Protein AF-0000000074030809 (afdb_homodimer)

Radius of gyration: 16.76 Å; Cα contacts (8 Å, |Δi|>4): 319; chains: 2; bounding box: 35×52×47 Å

Organism: NCBI:txid312168

Foldseek 3Di:
DPPDDDDDQVVVCVQLLVQVQCCVVPAQQQQKHWDWDADPVGGIDTDDMDHDNVDNRGHDDDPVPRPVVSNVSNVVVVVVVQVVCCVVPVHRDADPVDRD/DPPDDDDDQVVVCVQLLVQVQCCVVPAQQQQKHWDWDADPVGGIDTDDMDHDNVDNRGHDDDPVPRPVVSNVSNVVVLVVVQVVCCVVPVHRDADPVDRD

Structure (mmCIF, N/CA/C/O backbone):
data_AF-0000000074030809-model_v1
#
loop_
_entity.id
_entity.type
_entity.pdbx_description
1 polymer 'Uncharacterized protein'
#
loop_
_atom_site.group_PDB
_atom_site.id
_atom_site.type_symbol
_atom_site.label_atom_id
_atom_site.label_alt_id
_atom_site.label_comp_id
_atom_site.label_asym_id
_atom_site.label_entity_id
_atom_site.label_seq_id
_atom_site.pdbx_PDB_ins_code
_atom_site.Cartn_x
_atom_site.Cartn_y
_atom_site.Cartn_z
_atom_site.occupancy
_atom_site.B_iso_or_equiv
_atom_site.auth_seq_id
_atom_site.auth_comp_id
_atom_site.auth_asym_id
_atom_site.auth_atom_id
_atom_site.pdbx_PDB_model_num
ATOM 1 N N . MET A 1 1 ? -6.824 29.516 -4.145 1 37.84 1 MET A N 1
ATOM 2 C CA . MET A 1 1 ? -5.762 28.938 -4.957 1 37.84 1 MET A CA 1
ATOM 3 C C . MET A 1 1 ? -5.691 27.422 -4.758 1 37.84 1 MET A C 1
ATOM 5 O O . MET A 1 1 ? -5.832 26.938 -3.633 1 37.84 1 MET A O 1
ATOM 9 N N . SER A 1 2 ? -6.02 26.578 -5.762 1 45.91 2 SER A N 1
ATOM 10 C CA . SER A 1 2 ? -6.07 25.141 -5.52 1 45.91 2 SER A CA 1
ATOM 11 C C . SER A 1 2 ? -4.754 24.641 -4.938 1 45.91 2 SER A C 1
ATOM 13 O O . SER A 1 2 ? -3.688 24.859 -5.512 1 45.91 2 SER A O 1
ATOM 15 N N . GLU A 1 3 ? -4.602 24.609 -3.689 1 56.62 3 GLU A N 1
ATOM 16 C CA . GLU A 1 3 ? -3.357 24.266 -3.01 1 56.62 3 GLU A CA 1
ATOM 17 C C . GLU A 1 3 ? -2.619 23.156 -3.746 1 56.62 3 GLU A C 1
ATOM 19 O O . GLU A 1 3 ? -3.23 22.172 -4.172 1 56.62 3 GLU A O 1
ATOM 24 N N . LYS A 1 4 ? -1.516 23.484 -4.441 1 70.31 4 LYS A N 1
ATOM 25 C CA . LYS A 1 4 ? -0.656 22.594 -5.203 1 70.31 4 LYS A CA 1
ATOM 26 C C . LYS A 1 4 ? -0.369 21.312 -4.418 1 70.31 4 LYS A C 1
ATOM 28 O O . LYS A 1 4 ? 0.083 21.375 -3.273 1 70.31 4 LYS A O 1
ATOM 33 N N . VAL A 1 5 ? -0.938 20.219 -4.871 1 79.06 5 VAL A N 1
ATOM 34 C CA . VAL A 1 5 ? -0.672 18.922 -4.246 1 79.06 5 VAL A CA 1
ATOM 35 C C . VAL A 1 5 ? 0.745 18.469 -4.59 1 79.06 5 VAL A C 1
ATOM 37 O O . VAL A 1 5 ? 1.117 18.406 -5.766 1 79.06 5 VAL A O 1
ATOM 40 N N . ASN A 1 6 ? 1.568 18.406 -3.576 1 92.19 6 ASN A N 1
ATOM 41 C CA . ASN A 1 6 ? 2.9 17.844 -3.762 1 92.19 6 ASN A CA 1
ATOM 42 C C . ASN A 1 6 ? 2.838 16.359 -4.09 1 92.19 6 ASN A C 1
ATOM 44 O O . ASN A 1 6 ? 2.064 15.617 -3.482 1 92.19 6 ASN A O 1
ATOM 48 N N . ARG A 1 7 ? 3.613 16 -5.125 1 95.38 7 ARG A N 1
ATOM 49 C CA . ARG A 1 7 ? 3.627 14.594 -5.52 1 95.38 7 ARG A CA 1
ATOM 50 C C . ARG A 1 7 ? 5.043 14.031 -5.477 1 95.38 7 ARG A C 1
ATOM 52 O O . ARG A 1 7 ? 6 14.703 -5.867 1 95.38 7 ARG A O 1
ATOM 59 N N . MET A 1 8 ? 5.094 12.867 -5.031 1 97 8 MET A N 1
ATOM 60 C CA . MET A 1 8 ? 6.363 12.148 -5.031 1 97 8 MET A CA 1
ATOM 61 C C . MET A 1 8 ? 6.711 11.656 -6.434 1 97 8 MET A C 1
ATOM 63 O O . MET A 1 8 ? 5.836 11.18 -7.16 1 97 8 MET A O 1
ATOM 67 N N . ASP A 1 9 ? 7.965 11.805 -6.762 1 96.56 9 ASP A N 1
ATOM 68 C CA . ASP A 1 9 ? 8.461 11.156 -7.973 1 96.56 9 ASP A CA 1
ATOM 69 C C . ASP A 1 9 ? 8.359 9.633 -7.867 1 96.56 9 ASP A C 1
ATOM 71 O O . ASP A 1 9 ? 8.82 9.039 -6.891 1 96.56 9 ASP A O 1
ATOM 75 N N . ILE A 1 10 ? 7.766 9.008 -8.891 1 98 10 ILE A N 1
ATOM 76 C CA . ILE A 1 10 ? 7.5 7.578 -8.82 1 98 10 ILE A CA 1
ATOM 77 C C . ILE A 1 10 ? 8.82 6.809 -8.828 1 98 10 ILE A C 1
ATOM 79 O O . ILE A 1 10 ? 8.945 5.766 -8.18 1 98 10 ILE A O 1
ATOM 83 N N . LYS A 1 11 ? 9.766 7.316 -9.5 1 97.19 11 LYS A N 1
ATOM 84 C CA . LYS A 1 11 ? 11.086 6.699 -9.445 1 97.19 11 LYS A CA 1
ATOM 85 C C . LYS A 1 11 ? 11.648 6.734 -8.031 1 97.19 11 LYS A C 1
ATOM 87 O O . LYS A 1 11 ? 12.234 5.75 -7.562 1 97.19 11 LYS A O 1
ATOM 92 N N . GLU A 1 12 ? 11.57 7.824 -7.418 1 97.5 12 GLU A N 1
ATOM 93 C CA . GLU A 1 12 ? 12 7.914 -6.027 1 97.5 12 GLU A CA 1
ATOM 94 C C . GLU A 1 12 ? 11.242 6.918 -5.148 1 97.5 12 GLU A C 1
ATOM 96 O O . GLU A 1 12 ? 11.852 6.215 -4.336 1 97.5 12 GLU A O 1
ATOM 101 N N . PHE A 1 13 ? 9.945 6.828 -5.32 1 98.44 13 PHE A N 1
ATOM 102 C CA . PHE A 1 13 ? 9.094 5.898 -4.594 1 98.44 13 PHE A CA 1
ATOM 103 C C . PHE A 1 13 ? 9.594 4.469 -4.754 1 98.44 13 PHE A C 1
ATOM 105 O O . PHE A 1 13 ? 9.664 3.717 -3.779 1 98.44 13 PHE A O 1
ATOM 112 N N . ARG A 1 14 ? 9.922 4.152 -5.953 1 97.81 14 ARG A N 1
ATOM 113 C CA . ARG A 1 14 ? 10.43 2.818 -6.262 1 97.81 14 ARG A CA 1
ATOM 114 C C . ARG A 1 14 ? 11.828 2.615 -5.68 1 97.81 14 ARG A C 1
ATOM 116 O O . ARG A 1 14 ? 12.094 1.597 -5.043 1 97.81 14 ARG A O 1
ATOM 123 N N . GLU A 1 15 ? 12.68 3.568 -5.801 1 97.12 15 GLU A N 1
ATOM 124 C CA . GLU A 1 15 ? 14.078 3.434 -5.418 1 97.12 15 GLU A CA 1
ATOM 125 C C . GLU A 1 15 ? 14.242 3.457 -3.9 1 97.12 15 GLU A C 1
ATOM 127 O O . GLU A 1 15 ? 15.18 2.863 -3.361 1 97.12 15 GLU A O 1
ATOM 132 N N . MET A 1 16 ? 13.328 4.047 -3.205 1 98 16 MET A N 1
ATOM 133 C CA . MET A 1 16 ? 13.344 4.059 -1.746 1 98 16 MET A CA 1
ATOM 134 C C . MET A 1 16 ? 12.875 2.721 -1.187 1 98 16 MET A C 1
ATOM 136 O O . MET A 1 16 ? 12.906 2.502 0.026 1 98 16 MET A O 1
ATOM 140 N N . GLY A 1 17 ? 12.367 1.893 -2.072 1 98.56 17 GLY A N 1
ATOM 141 C CA . GLY A 1 17 ? 11.906 0.579 -1.646 1 98.56 17 GLY A CA 1
ATOM 142 C C . GLY A 1 17 ? 10.461 0.569 -1.189 1 98.56 17 GLY A C 1
ATOM 143 O O . GLY A 1 17 ? 9.938 -0.475 -0.794 1 98.56 17 GLY A O 1
ATOM 144 N N . LEU A 1 18 ? 9.789 1.68 -1.229 1 98.75 18 LEU A N 1
ATOM 145 C CA . LEU A 1 18 ? 8.422 1.776 -0.731 1 98.75 18 LEU A CA 1
ATOM 146 C C . LEU A 1 18 ? 7.469 0.957 -1.595 1 98.75 18 LEU A C 1
ATOM 148 O O . LEU A 1 18 ? 6.531 0.339 -1.08 1 98.75 18 LEU A O 1
ATOM 152 N N . LEU A 1 19 ? 7.75 0.954 -2.93 1 98.62 19 LEU A N 1
ATOM 153 C CA . LEU A 1 19 ? 6.941 0.105 -3.803 1 98.62 19 LEU A CA 1
ATOM 154 C C . LEU A 1 19 ? 7.086 -1.363 -3.414 1 98.62 19 LEU A C 1
ATOM 156 O O . LEU A 1 19 ? 6.09 -2.078 -3.295 1 98.62 19 LEU A O 1
ATOM 160 N N . ALA A 1 20 ? 8.281 -1.793 -3.246 1 98.44 20 ALA A N 1
ATOM 161 C CA . ALA A 1 20 ? 8.555 -3.191 -2.926 1 98.44 20 ALA A CA 1
ATOM 162 C C . ALA A 1 20 ? 7.922 -3.582 -1.594 1 98.44 20 ALA A C 1
ATOM 164 O O . ALA A 1 20 ? 7.293 -4.637 -1.482 1 98.44 20 ALA A O 1
ATOM 165 N N . GLU A 1 21 ? 8.047 -2.783 -0.567 1 98.69 21 GLU A N 1
ATOM 166 C CA . GLU A 1 21 ? 7.523 -3.105 0.758 1 98.69 21 GLU A CA 1
ATOM 167 C C . GLU A 1 21 ? 6 -3.029 0.784 1 98.69 21 GLU A C 1
ATOM 169 O O . GLU A 1 21 ? 5.344 -3.855 1.421 1 98.69 21 GLU A O 1
ATOM 174 N N . LEU A 1 22 ? 5.473 -2.041 0.105 1 98.75 22 LEU A N 1
ATOM 175 C CA . LEU A 1 22 ? 4.02 -1.959 -0.021 1 98.75 22 LEU A CA 1
ATOM 176 C C . LEU A 1 22 ? 3.461 -3.217 -0.677 1 98.75 22 LEU A C 1
ATOM 178 O O . LEU A 1 22 ? 2.486 -3.795 -0.189 1 98.75 22 LEU A O 1
ATOM 182 N N . ASN A 1 23 ? 4.078 -3.605 -1.771 1 98.5 23 ASN A N 1
ATOM 183 C CA . ASN A 1 23 ? 3.645 -4.836 -2.426 1 98.5 23 ASN A CA 1
ATOM 184 C C . ASN A 1 23 ? 3.83 -6.047 -1.519 1 98.5 23 ASN A C 1
ATOM 186 O O . ASN A 1 23 ? 2.9 -6.832 -1.324 1 98.5 23 ASN A O 1
ATOM 190 N N . ARG A 1 24 ? 4.949 -6.199 -0.934 1 97.88 24 ARG A N 1
ATOM 191 C CA . ARG A 1 24 ? 5.277 -7.355 -0.109 1 97.88 24 ARG A CA 1
ATOM 192 C C . ARG A 1 24 ? 4.348 -7.453 1.097 1 97.88 24 ARG A C 1
ATOM 194 O O . ARG A 1 24 ? 3.818 -8.523 1.396 1 97.88 24 ARG A O 1
ATOM 201 N N . ALA A 1 25 ? 4.133 -6.355 1.791 1 97.81 25 ALA A N 1
ATOM 202 C CA . ALA A 1 25 ? 3.523 -6.383 3.117 1 97.81 25 ALA A CA 1
ATOM 203 C C . ALA A 1 25 ? 2.014 -6.168 3.033 1 97.81 25 ALA A C 1
ATOM 205 O O . ALA A 1 25 ? 1.288 -6.434 3.994 1 97.81 25 ALA A O 1
ATOM 206 N N . PHE A 1 26 ? 1.55 -5.656 1.86 1 98.44 26 PHE A N 1
ATOM 207 C CA . PHE A 1 26 ? 0.131 -5.32 1.812 1 98.44 26 PHE A CA 1
ATOM 208 C C . PHE A 1 26 ? -0.541 -5.977 0.612 1 98.44 26 PHE A C 1
ATOM 210 O O . PHE A 1 26 ? -1.493 -6.742 0.77 1 98.44 26 PHE A O 1
ATOM 217 N N . LEU A 1 27 ? -0.034 -5.824 -0.606 1 98.69 27 LEU A N 1
ATOM 218 C CA . LEU A 1 27 ? -0.797 -6.184 -1.798 1 98.69 27 LEU A CA 1
ATOM 219 C C . LEU A 1 27 ? -0.54 -7.633 -2.195 1 98.69 27 LEU A C 1
ATOM 221 O O . LEU A 1 27 ? -1.479 -8.375 -2.498 1 98.69 27 LEU A O 1
ATOM 225 N N . HIS A 1 28 ? 0.683 -8.117 -2.098 1 98.25 28 HIS A N 1
ATOM 226 C CA . HIS A 1 28 ? 1.037 -9.453 -2.559 1 98.25 28 HIS A CA 1
ATOM 227 C C . HIS A 1 28 ? 0.252 -10.523 -1.805 1 98.25 28 HIS A C 1
ATOM 229 O O . HIS A 1 28 ? -0.251 -11.477 -2.41 1 98.25 28 HIS A O 1
ATOM 235 N N . PRO A 1 29 ? 0.117 -10.367 -0.497 1 98.06 29 PRO A N 1
ATOM 236 C CA . PRO A 1 29 ? -0.659 -11.391 0.208 1 98.06 29 PRO A CA 1
ATOM 237 C C . PRO A 1 29 ? -2.1 -11.484 -0.29 1 98.06 29 PRO A C 1
ATOM 239 O O . PRO A 1 29 ? -2.764 -12.508 -0.078 1 98.06 29 PRO A O 1
ATOM 242 N N . LEU A 1 30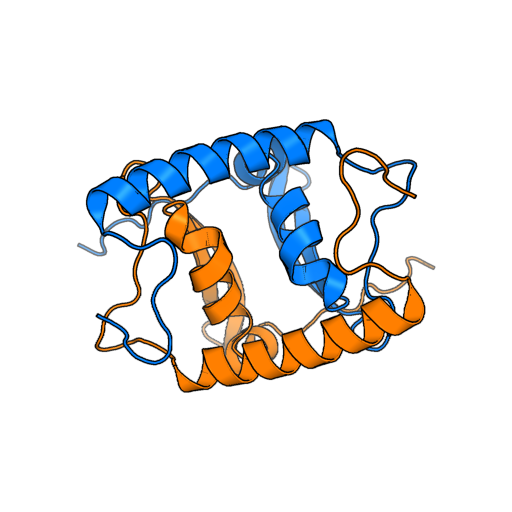 ? -2.572 -10.492 -0.907 1 98.31 30 LEU A N 1
ATOM 243 C CA . LEU A 1 30 ? -3.947 -10.445 -1.392 1 98.31 30 LEU A CA 1
ATOM 244 C C . LEU A 1 30 ? -4.035 -10.938 -2.834 1 98.31 30 LEU A C 1
ATOM 246 O O . LEU A 1 30 ? -5.121 -10.984 -3.414 1 98.31 30 LEU A O 1
ATOM 250 N N . GLY A 1 31 ? -2.891 -11.234 -3.412 1 97.94 31 GLY A N 1
ATOM 251 C CA . GLY A 1 31 ? -2.854 -11.539 -4.836 1 97.94 31 GLY A CA 1
ATOM 252 C C . GLY A 1 31 ? -2.875 -10.305 -5.711 1 97.94 31 GLY A C 1
ATOM 253 O O . GLY A 1 31 ? -3.357 -10.344 -6.844 1 97.94 31 GLY A O 1
ATOM 254 N N . LEU A 1 32 ? -2.467 -9.203 -5.234 1 98.38 32 LEU A N 1
ATOM 255 C CA . LEU A 1 32 ? -2.43 -7.93 -5.949 1 98.38 32 LEU A CA 1
ATOM 256 C C . LEU A 1 32 ? -1.013 -7.371 -5.988 1 98.38 32 LEU A C 1
ATOM 258 O O . LEU A 1 32 ? -0.144 -7.809 -5.23 1 98.38 32 LEU A O 1
ATOM 262 N N . ALA A 1 33 ? -0.777 -6.41 -6.887 1 98.31 33 ALA A N 1
ATOM 263 C CA . ALA A 1 33 ? 0.503 -5.711 -6.949 1 98.31 33 ALA A CA 1
ATOM 264 C C . ALA A 1 33 ? 0.348 -4.344 -7.609 1 98.31 33 ALA A C 1
ATOM 266 O O . ALA A 1 33 ? -0.302 -4.219 -8.648 1 98.31 33 ALA A O 1
ATOM 267 N N . LEU A 1 34 ? 0.892 -3.348 -6.98 1 98.5 34 LEU A N 1
ATOM 268 C CA . LEU A 1 34 ? 1.014 -2.045 -7.621 1 98.5 34 LEU A CA 1
ATOM 269 C C . LEU A 1 34 ? 2.133 -2.051 -8.656 1 98.5 34 LEU A C 1
ATOM 271 O O . LEU A 1 34 ? 3.258 -2.461 -8.359 1 98.5 34 LEU A O 1
ATOM 275 N N . GLU A 1 35 ? 1.763 -1.578 -9.766 1 96.12 35 GLU A N 1
ATOM 276 C CA . GLU A 1 35 ? 2.719 -1.625 -10.867 1 96.12 35 GLU A CA 1
ATOM 277 C C . GLU A 1 35 ? 3.24 -0.231 -11.203 1 96.12 35 GLU A C 1
ATOM 279 O O . GLU A 1 35 ? 2.51 0.755 -11.094 1 96.12 35 GLU A O 1
ATOM 284 N N . VAL A 1 36 ? 4.449 -0.216 -11.602 1 96.25 36 VAL A N 1
ATOM 285 C CA . VAL A 1 36 ? 5.066 0.974 -12.18 1 96.25 36 VAL A CA 1
ATOM 286 C C . VAL A 1 36 ? 5.391 0.724 -13.656 1 96.25 36 VAL A C 1
ATOM 288 O O . VAL A 1 36 ? 5.91 -0.334 -14.008 1 96.25 36 VAL A O 1
ATOM 291 N N . CYS A 1 37 ? 5.004 1.661 -14.414 1 94.19 37 CYS A N 1
ATOM 292 C CA . CYS A 1 37 ? 5.316 1.635 -15.836 1 94.19 37 CYS A CA 1
ATOM 293 C C . CYS A 1 37 ? 6.391 2.66 -16.172 1 94.19 37 CYS A C 1
ATOM 295 O O . CYS A 1 37 ? 6.375 3.779 -15.664 1 94.19 37 CYS A O 1
ATOM 297 N N . ILE A 1 38 ? 7.246 2.205 -17 1 93.25 38 ILE A N 1
ATOM 298 C CA . ILE A 1 38 ? 8.289 3.111 -17.469 1 93.25 38 ILE A CA 1
ATOM 299 C C . ILE A 1 38 ? 7.988 3.535 -18.906 1 93.25 38 ILE A C 1
ATOM 301 O O . ILE A 1 38 ? 7.863 2.691 -19.797 1 93.25 38 ILE A O 1
ATOM 305 N N . GLU A 1 39 ? 7.906 4.793 -19.094 1 92.31 39 GLU A N 1
ATOM 306 C CA . GLU A 1 39 ? 7.637 5.344 -20.422 1 92.31 39 GLU A CA 1
ATOM 307 C C . GLU A 1 39 ? 8.906 5.395 -21.266 1 92.31 39 GLU A C 1
ATOM 309 O O . GLU A 1 39 ? 10.008 5.219 -20.75 1 92.31 39 GLU A O 1
ATOM 314 N N . ASP A 1 40 ? 8.742 5.664 -22.578 1 93.81 40 ASP A N 1
ATOM 315 C CA . ASP A 1 40 ? 9.844 5.66 -23.531 1 93.81 40 ASP A CA 1
ATOM 316 C C . ASP A 1 40 ? 10.898 6.695 -23.156 1 93.81 40 ASP A C 1
ATOM 318 O O . ASP A 1 40 ? 12.094 6.492 -23.406 1 93.81 40 ASP A O 1
ATOM 322 N N . ASP A 1 41 ? 10.5 7.789 -22.547 1 93.94 41 ASP A N 1
ATOM 323 C CA . ASP A 1 41 ? 11.438 8.859 -22.219 1 93.94 41 ASP A CA 1
ATOM 324 C C . ASP A 1 41 ? 12.086 8.625 -20.859 1 93.94 41 ASP A C 1
ATOM 326 O O . ASP A 1 41 ? 12.852 9.461 -20.375 1 93.94 41 ASP A O 1
ATOM 330 N N . GLY A 1 42 ? 11.688 7.539 -20.234 1 93.06 42 GLY A N 1
ATOM 331 C CA . GLY A 1 42 ? 12.289 7.176 -18.953 1 93.06 42 GLY A CA 1
ATOM 332 C C . GLY A 1 42 ? 11.445 7.578 -17.766 1 93.06 42 GLY A C 1
ATOM 333 O O . GLY A 1 42 ? 11.766 7.223 -16.625 1 93.06 42 GLY A O 1
ATOM 334 N N . THR A 1 43 ? 10.398 8.273 -18 1 94.12 43 THR A N 1
ATOM 335 C CA . THR A 1 43 ? 9.516 8.664 -16.906 1 94.12 43 THR A CA 1
ATOM 336 C C . THR A 1 43 ? 8.766 7.453 -16.359 1 94.12 43 THR A C 1
ATOM 338 O O . THR A 1 43 ? 8.312 6.598 -17.125 1 94.12 43 THR A O 1
ATOM 341 N N . GLU A 1 44 ? 8.711 7.402 -15.055 1 96.31 44 GLU A N 1
ATOM 342 C CA . GLU A 1 44 ? 7.977 6.324 -14.398 1 96.31 44 GLU A CA 1
ATOM 343 C C . GLU A 1 44 ? 6.625 6.805 -13.883 1 96.31 44 GLU A C 1
ATOM 345 O O . GLU A 1 44 ? 6.52 7.91 -13.336 1 96.31 44 GLU A O 1
ATOM 350 N N . LYS A 1 45 ? 5.625 6.031 -14.156 1 95.31 45 LYS A N 1
ATOM 351 C CA . LYS A 1 45 ? 4.277 6.309 -13.672 1 95.31 45 LYS A CA 1
ATOM 352 C C . LYS A 1 45 ? 3.645 5.062 -13.062 1 95.31 45 LYS A C 1
ATOM 354 O O . LYS A 1 45 ? 4.098 3.943 -13.312 1 95.31 45 LYS A O 1
ATOM 359 N N . LEU A 1 46 ? 2.615 5.336 -12.266 1 96.31 46 LEU A N 1
ATOM 360 C CA . LEU A 1 46 ? 1.865 4.191 -11.766 1 96.31 46 LEU A CA 1
ATOM 361 C C . LEU A 1 46 ? 1.048 3.547 -12.875 1 96.31 46 LEU A C 1
ATOM 363 O O . LEU A 1 46 ? 0.35 4.238 -13.617 1 96.31 46 LEU A O 1
ATOM 367 N N . GLY A 1 47 ? 1.135 2.289 -13.047 1 93.19 47 GLY A N 1
ATOM 368 C CA . GLY A 1 47 ? 0.489 1.562 -14.125 1 93.19 47 GLY A CA 1
ATOM 369 C C . GLY A 1 47 ? -0.858 0.983 -13.734 1 93.19 47 GLY A C 1
ATOM 370 O O . GLY A 1 47 ? -1.646 0.59 -14.602 1 93.19 47 GLY A O 1
ATOM 371 N N . GLY A 1 48 ? -1.14 0.79 -12.453 1 96.06 48 GLY A N 1
ATOM 372 C CA . GLY A 1 48 ? -2.352 0.145 -11.977 1 96.06 48 GLY A CA 1
ATOM 373 C C . GLY A 1 48 ? -2.082 -0.941 -10.953 1 96.06 48 GLY A C 1
ATOM 374 O O . GLY A 1 48 ? -1.013 -0.975 -10.336 1 96.06 48 GLY A O 1
ATOM 375 N N . ILE A 1 49 ? -3.176 -1.706 -10.75 1 98.06 49 ILE A N 1
ATOM 376 C CA . ILE A 1 49 ? -3.105 -2.801 -9.789 1 98.06 49 ILE A CA 1
ATOM 377 C C . ILE A 1 49 ? -3.252 -4.137 -10.516 1 98.06 49 ILE A C 1
ATOM 379 O O . ILE A 1 49 ? -4.289 -4.41 -11.125 1 98.06 49 ILE A O 1
ATOM 383 N N . GLN A 1 50 ? -2.168 -4.945 -10.516 1 97.56 50 GLN A N 1
ATOM 384 C CA . GLN A 1 50 ? -2.301 -6.316 -10.992 1 97.56 50 GLN A CA 1
ATOM 385 C C . GLN A 1 50 ? -3.252 -7.121 -10.109 1 97.56 50 GLN A C 1
ATOM 387 O O . GLN A 1 50 ? -3.311 -6.91 -8.898 1 97.56 50 GLN A O 1
ATOM 392 N N . ASP A 1 51 ? -3.949 -8.047 -10.773 1 97.81 51 ASP A N 1
ATOM 393 C CA . ASP A 1 51 ? -5.027 -8.734 -10.07 1 97.81 51 ASP A CA 1
ATOM 394 C C . ASP A 1 51 ? -4.934 -10.25 -10.273 1 97.81 51 ASP A C 1
ATOM 396 O O . ASP A 1 51 ? -5.328 -10.766 -11.32 1 97.81 51 ASP A O 1
ATOM 400 N N . TYR A 1 52 ? -4.535 -10.945 -9.25 1 96.31 52 TYR A N 1
ATOM 401 C CA . TYR A 1 52 ? -4.473 -12.406 -9.203 1 96.31 52 TYR A CA 1
ATOM 402 C C . TYR A 1 52 ? -5.094 -12.93 -7.91 1 96.31 52 TYR A C 1
ATOM 404 O O . TYR A 1 52 ? -4.547 -13.836 -7.277 1 96.31 52 TYR A O 1
ATOM 412 N N . ARG A 1 53 ? -6.203 -12.359 -7.48 1 95.44 53 ARG A N 1
ATOM 413 C CA . ARG A 1 53 ? -6.848 -12.656 -6.203 1 95.44 53 ARG A CA 1
ATOM 414 C C . ARG A 1 53 ? -7.371 -14.094 -6.176 1 95.44 53 ARG A C 1
ATOM 416 O O . ARG A 1 53 ? -7.602 -14.648 -5.102 1 95.44 53 ARG A O 1
ATOM 423 N N . ASP A 1 54 ? -7.512 -14.633 -7.332 1 93.38 54 ASP A N 1
ATOM 424 C CA . ASP A 1 54 ? -8.031 -15.992 -7.406 1 93.38 54 ASP A CA 1
ATOM 425 C C . ASP A 1 54 ? -6.988 -17.016 -6.961 1 93.38 54 ASP A C 1
ATOM 427 O O . ASP A 1 54 ? -7.312 -18.172 -6.688 1 93.38 54 ASP A O 1
ATOM 431 N N . ASP A 1 55 ? -5.777 -16.609 -6.918 1 92.88 55 ASP A N 1
ATOM 432 C CA . ASP A 1 55 ? -4.711 -17.453 -6.387 1 92.88 55 ASP A CA 1
ATOM 433 C C . ASP A 1 55 ? -4.684 -17.422 -4.859 1 92.88 55 ASP A C 1
ATOM 435 O O . ASP A 1 55 ? -4.465 -16.359 -4.266 1 92.88 55 ASP A O 1
ATOM 439 N N . PRO A 1 56 ? -4.859 -18.547 -4.188 1 90.75 56 PRO A N 1
ATOM 440 C CA . PRO A 1 56 ? -4.879 -18.547 -2.723 1 90.75 56 PRO A CA 1
ATOM 441 C C . PRO A 1 56 ? -3.541 -18.141 -2.113 1 90.75 56 PRO A C 1
ATOM 443 O O . PRO A 1 56 ? -3.502 -17.609 -1 1 90.75 56 PRO A O 1
ATOM 446 N N . GLU A 1 57 ? -2.467 -18.375 -2.742 1 91.44 57 GLU A N 1
ATOM 447 C CA . GLU A 1 57 ? -1.137 -18.047 -2.24 1 91.44 57 GLU A CA 1
ATOM 448 C C . GLU A 1 57 ? -0.847 -16.547 -2.395 1 91.44 57 GLU A C 1
ATOM 450 O O . GLU A 1 57 ? -0.045 -15.992 -1.646 1 91.44 57 GLU A O 1
ATOM 455 N N . GLY A 1 58 ? -1.591 -15.914 -3.295 1 92.69 58 GLY A N 1
ATOM 456 C CA . GLY A 1 58 ? -1.259 -14.539 -3.652 1 92.69 58 GLY A CA 1
ATOM 457 C C . GLY A 1 58 ? 0.041 -14.422 -4.426 1 92.69 58 GLY A C 1
ATOM 458 O O . GLY A 1 58 ? 0.526 -15.414 -4.988 1 92.69 58 GLY A O 1
ATOM 459 N N . MET A 1 59 ? 0.573 -13.281 -4.512 1 94.81 59 MET A N 1
ATOM 460 C CA . MET A 1 59 ? 1.775 -13.031 -5.301 1 94.81 59 MET A CA 1
ATOM 461 C C . MET A 1 59 ? 3.025 -13.117 -4.43 1 94.81 59 MET A C 1
ATOM 463 O O . MET A 1 59 ? 2.98 -12.805 -3.24 1 94.81 59 MET A O 1
ATOM 467 N N . LEU A 1 60 ? 4.113 -13.578 -5.102 1 94.31 60 LEU A N 1
ATOM 468 C CA . LEU A 1 60 ? 5.418 -13.641 -4.453 1 94.31 60 LEU A CA 1
ATOM 469 C C . LEU A 1 60 ? 6.492 -13.008 -5.332 1 94.31 60 LEU A C 1
ATOM 471 O O . LEU A 1 60 ? 6.453 -13.141 -6.559 1 94.31 60 LEU A O 1
ATOM 475 N N . TYR A 1 61 ? 7.375 -12.328 -4.703 1 95.06 61 TYR A N 1
ATOM 476 C CA . TYR A 1 61 ? 8.633 -12.102 -5.402 1 95.06 61 TYR A CA 1
ATOM 477 C C . TYR A 1 61 ? 9.367 -13.414 -5.648 1 95.06 61 TYR A C 1
ATOM 479 O O . TYR A 1 61 ? 9.383 -14.297 -4.785 1 95.06 61 TYR A O 1
ATOM 487 N N . SER A 1 62 ? 9.906 -13.438 -6.777 1 90.88 62 SER A N 1
ATOM 488 C CA . SER A 1 62 ? 10.781 -14.586 -6.988 1 90.88 62 SER A CA 1
ATOM 489 C C . SER A 1 62 ? 12.109 -14.406 -6.258 1 90.88 62 SER A C 1
ATOM 491 O O . SER A 1 62 ? 12.516 -13.281 -5.961 1 90.88 62 SER A O 1
ATOM 493 N N . LYS A 1 63 ? 12.758 -15.562 -6.012 1 84.81 63 LYS A N 1
ATOM 494 C CA . LYS A 1 63 ? 14.055 -15.508 -5.348 1 84.81 63 LYS A CA 1
ATOM 495 C C . LYS A 1 63 ? 15.055 -14.695 -6.16 1 84.81 63 LYS A C 1
ATOM 497 O O . LYS A 1 63 ? 15.859 -13.945 -5.598 1 84.81 63 LYS A O 1
ATOM 502 N N . GLU A 1 64 ? 14.961 -14.742 -7.41 1 87.88 64 GLU A N 1
ATOM 503 C CA . GLU A 1 64 ? 15.891 -14.078 -8.312 1 87.88 64 GLU A CA 1
ATOM 504 C C . GLU A 1 64 ? 15.68 -12.562 -8.305 1 87.88 64 GLU A C 1
ATOM 506 O O . GLU A 1 64 ? 16.625 -11.797 -8.484 1 87.88 64 GLU A O 1
ATOM 511 N N . TYR A 1 65 ? 14.516 -12.109 -7.941 1 88.25 65 TYR A N 1
ATOM 512 C CA . TYR A 1 65 ? 14.219 -10.688 -8.07 1 88.25 65 TYR A CA 1
ATOM 513 C C . TYR A 1 65 ? 13.695 -10.125 -6.75 1 88.25 65 TYR A C 1
ATOM 515 O O . TYR A 1 65 ? 12.938 -9.156 -6.738 1 88.25 65 TYR A O 1
ATOM 523 N N . PHE A 1 66 ? 14.109 -10.797 -5.758 1 94.06 66 PHE A N 1
ATOM 524 C CA . PHE A 1 66 ? 13.672 -10.281 -4.469 1 94.06 66 PHE A CA 1
ATOM 525 C C . PHE A 1 66 ? 14.484 -9.047 -4.078 1 94.06 66 PHE A C 1
ATOM 527 O O . PHE A 1 66 ? 15.688 -9.141 -3.816 1 94.06 66 PHE A O 1
ATOM 534 N N . PRO A 1 67 ? 13.914 -7.918 -3.994 1 95.06 67 PRO A N 1
ATOM 535 C CA . PRO A 1 67 ? 14.633 -6.672 -3.725 1 95.06 67 PRO A CA 1
ATOM 536 C C . PRO A 1 67 ? 14.852 -6.426 -2.232 1 95.06 67 PRO A C 1
ATOM 538 O O . PRO A 1 67 ? 14.383 -5.418 -1.696 1 95.06 67 PRO A O 1
ATOM 541 N N . ALA A 1 68 ? 15.625 -7.262 -1.581 1 95.69 68 ALA A N 1
ATOM 542 C CA . ALA A 1 68 ? 15.82 -7.254 -0.134 1 95.69 68 ALA A CA 1
ATOM 543 C C . ALA A 1 68 ? 16.375 -5.918 0.338 1 95.69 68 ALA A C 1
ATOM 545 O O . ALA A 1 68 ? 15.914 -5.355 1.33 1 95.69 68 ALA A O 1
ATOM 546 N N . ASP A 1 69 ? 17.375 -5.402 -0.357 1 95.69 69 ASP A N 1
ATOM 547 C CA . ASP A 1 69 ? 18.016 -4.164 0.054 1 95.69 69 ASP A CA 1
ATOM 548 C C . ASP A 1 69 ? 17.047 -2.99 0.011 1 95.69 69 ASP A C 1
ATOM 550 O O . ASP A 1 69 ? 17.047 -2.135 0.898 1 95.69 69 ASP A O 1
ATOM 554 N N . LYS A 1 70 ? 16.234 -2.953 -1.002 1 97.25 70 LYS A N 1
ATOM 555 C CA . LYS A 1 70 ? 15.242 -1.894 -1.122 1 97.25 70 LYS A CA 1
ATOM 556 C C . LYS A 1 70 ? 14.18 -2.004 -0.026 1 97.25 70 LYS A C 1
ATOM 558 O O . LYS A 1 70 ? 13.758 -0.993 0.537 1 97.25 70 LYS A O 1
ATOM 563 N N . ILE A 1 71 ? 13.797 -3.236 0.233 1 98.19 71 ILE A N 1
ATOM 564 C CA . ILE A 1 71 ? 12.797 -3.467 1.269 1 98.19 71 ILE A CA 1
ATOM 565 C C . ILE A 1 71 ? 13.344 -3.023 2.623 1 98.19 71 ILE A C 1
ATOM 567 O O . ILE A 1 71 ? 12.656 -2.336 3.383 1 98.19 71 ILE A O 1
ATOM 571 N N . LYS A 1 72 ? 14.516 -3.385 2.918 1 98.12 72 LYS A N 1
ATOM 572 C CA . LYS A 1 72 ? 15.125 -3.002 4.188 1 98.12 72 LYS A CA 1
ATOM 573 C C . LYS A 1 72 ? 15.25 -1.485 4.305 1 98.12 72 LYS A C 1
ATOM 575 O O . LYS A 1 72 ? 15 -0.917 5.371 1 98.12 72 LYS A O 1
ATOM 580 N N . LYS A 1 73 ? 15.672 -0.857 3.256 1 98.25 73 LYS A N 1
ATOM 581 C CA . LYS A 1 73 ? 15.727 0.601 3.227 1 98.25 73 LYS A CA 1
ATOM 582 C C . LYS A 1 73 ? 14.367 1.213 3.535 1 98.25 73 LYS A C 1
ATOM 584 O O . LYS A 1 73 ? 14.266 2.162 4.316 1 98.25 73 LYS A O 1
ATOM 589 N N . ALA A 1 74 ? 13.336 0.71 2.9 1 98.75 74 ALA A N 1
ATOM 590 C CA . ALA A 1 74 ? 11.984 1.188 3.148 1 98.75 74 ALA A CA 1
ATOM 591 C C . ALA A 1 74 ? 11.578 0.958 4.602 1 98.75 74 ALA A C 1
ATOM 593 O O . ALA A 1 74 ? 10.977 1.831 5.23 1 98.75 74 ALA A O 1
ATOM 594 N N . GLN A 1 75 ? 11.914 -0.198 5.141 1 98.5 75 GLN A N 1
ATOM 595 C CA . GLN A 1 75 ? 11.555 -0.534 6.516 1 98.5 75 GLN A CA 1
ATOM 596 C C . GLN A 1 75 ? 12.227 0.411 7.508 1 98.5 75 GLN A C 1
ATOM 598 O O . GLN A 1 75 ? 11.617 0.798 8.508 1 98.5 75 GLN A O 1
ATOM 603 N N . ASP A 1 76 ? 13.43 0.767 7.215 1 98.56 76 ASP A N 1
ATOM 604 C CA . ASP A 1 76 ? 14.117 1.741 8.055 1 98.56 76 ASP A CA 1
ATOM 605 C C . ASP A 1 76 ? 13.398 3.092 8.031 1 98.56 76 ASP A C 1
ATOM 607 O O . ASP A 1 76 ? 13.195 3.713 9.07 1 98.56 76 ASP A O 1
ATOM 611 N N . PHE A 1 77 ? 13.133 3.529 6.871 1 98.31 77 PHE A N 1
ATOM 612 C CA . PHE A 1 77 ? 12.398 4.781 6.719 1 98.31 77 PHE A CA 1
ATOM 613 C C . PHE A 1 77 ? 11.07 4.723 7.461 1 98.31 77 PHE A C 1
ATOM 615 O O . PHE A 1 77 ? 10.719 5.652 8.195 1 98.31 77 PHE A O 1
ATOM 622 N N . ILE A 1 78 ? 10.305 3.637 7.305 1 98.56 78 ILE A N 1
ATOM 623 C CA . ILE A 1 78 ? 9.008 3.432 7.926 1 98.56 78 ILE A CA 1
ATOM 624 C C . ILE A 1 78 ? 9.148 3.465 9.445 1 98.56 78 ILE A C 1
ATOM 626 O O . ILE A 1 78 ? 8.375 4.137 10.133 1 98.56 78 ILE A O 1
ATOM 630 N N . ALA A 1 79 ? 10.117 2.754 9.914 1 98.5 79 ALA A N 1
ATOM 631 C CA . ALA A 1 79 ? 10.344 2.723 11.359 1 98.5 79 ALA A CA 1
ATOM 632 C C . ALA A 1 79 ? 10.602 4.125 11.906 1 98.5 79 ALA A C 1
ATOM 634 O O . ALA A 1 79 ? 10.094 4.484 12.969 1 98.5 79 ALA A O 1
ATOM 635 N N . GLY A 1 80 ? 11.43 4.871 11.227 1 98.31 80 GLY A N 1
ATOM 636 C CA . GLY A 1 80 ? 11.672 6.25 11.625 1 98.31 80 GLY A CA 1
ATOM 637 C C . GLY A 1 80 ? 10.414 7.094 11.656 1 98.31 80 GLY A C 1
ATOM 638 O O . GLY A 1 80 ? 10.18 7.828 12.617 1 98.31 80 GLY A O 1
ATOM 639 N N . LYS A 1 81 ? 9.625 6.988 10.672 1 98.38 81 LYS A N 1
ATOM 640 C CA . LYS A 1 81 ? 8.383 7.754 10.586 1 98.38 81 LYS A CA 1
ATOM 641 C C . LYS A 1 81 ? 7.387 7.32 11.656 1 98.38 81 LYS A C 1
ATOM 643 O O . LYS A 1 81 ? 6.691 8.156 12.242 1 98.38 81 LYS A O 1
ATOM 648 N N . HIS A 1 82 ? 7.301 6.016 11.875 1 98.38 82 HIS A N 1
ATOM 649 C CA . HIS A 1 82 ? 6.426 5.512 12.922 1 98.38 82 HIS A CA 1
ATOM 650 C C . HIS A 1 82 ? 6.816 6.074 14.289 1 98.38 82 HIS A C 1
ATOM 652 O O . HIS A 1 82 ? 5.949 6.441 15.086 1 98.38 82 HIS A O 1
ATOM 658 N N . LYS A 1 83 ? 8.078 6.113 14.523 1 98.19 83 LYS A N 1
ATOM 659 C CA . LYS A 1 83 ? 8.562 6.684 15.781 1 98.19 83 LYS A CA 1
ATOM 660 C C . LYS A 1 83 ? 8.148 8.148 15.914 1 98.19 83 LYS A C 1
ATOM 662 O O . LYS A 1 83 ? 7.633 8.555 16.953 1 98.19 83 LYS A O 1
ATOM 667 N N . GLN A 1 84 ? 8.391 8.93 14.922 1 97.44 84 GLN A N 1
ATOM 668 C CA . GLN A 1 84 ? 8.023 10.344 14.93 1 97.44 84 GLN A CA 1
ATOM 669 C C . GLN A 1 84 ? 6.523 10.523 15.156 1 97.44 84 GLN A C 1
ATOM 671 O O . GLN A 1 84 ? 6.102 11.367 15.945 1 97.44 84 GLN A O 1
ATOM 676 N N . ARG A 1 85 ? 5.785 9.742 14.477 1 97.31 85 ARG A N 1
ATOM 677 C CA . ARG A 1 85 ? 4.328 9.828 14.578 1 97.31 85 ARG A CA 1
ATOM 678 C C . ARG A 1 85 ? 3.852 9.445 15.969 1 97.31 85 ARG A C 1
ATOM 680 O O . ARG A 1 85 ? 2.973 10.102 16.531 1 97.31 85 ARG A O 1
ATOM 687 N N . TRP A 1 86 ? 4.402 8.406 16.469 1 97.44 86 TRP A N 1
ATOM 688 C CA . TRP A 1 86 ? 4.07 7.996 17.828 1 97.44 86 TRP A CA 1
ATOM 689 C C . TRP A 1 86 ? 4.363 9.109 18.828 1 97.44 86 TRP A C 1
ATOM 691 O O . TRP A 1 86 ? 3.553 9.391 19.719 1 97.44 86 TRP A O 1
ATOM 701 N N . GLU A 1 87 ? 5.418 9.758 18.734 1 97.06 87 GLU A N 1
ATOM 702 C CA . GLU A 1 87 ? 5.812 10.844 19.625 1 97.06 87 GLU A CA 1
ATOM 703 C C . GLU A 1 87 ? 4.867 12.031 19.5 1 97.06 87 GLU A C 1
ATOM 705 O O . GLU A 1 87 ? 4.551 12.688 20.5 1 97.06 87 GLU A O 1
ATOM 710 N N . ALA A 1 88 ? 4.43 12.219 18.312 1 95.31 88 ALA A N 1
ATOM 711 C CA . ALA A 1 88 ? 3.617 13.406 18.047 1 95.31 88 ALA A CA 1
ATOM 712 C C . ALA A 1 88 ? 2.154 13.156 18.406 1 95.31 88 ALA A C 1
ATOM 714 O O . ALA A 1 88 ? 1.478 14.047 18.922 1 95.31 88 ALA A O 1
ATOM 715 N N . LEU A 1 89 ? 1.612 11.953 18.109 1 94.81 89 LEU A N 1
ATOM 716 C CA . LEU A 1 89 ? 0.169 11.742 18.141 1 94.81 89 LEU A CA 1
ATOM 717 C C . LEU A 1 89 ? -0.205 10.703 19.203 1 94.81 89 LEU A C 1
ATOM 719 O O . LEU A 1 89 ? -1.368 10.602 19.594 1 94.81 89 LEU A O 1
ATOM 723 N N . GLY A 1 90 ? 0.717 9.852 19.562 1 95.5 90 GLY A N 1
ATOM 724 C CA . GLY A 1 90 ? 0.432 8.773 20.5 1 95.5 90 GLY A CA 1
ATOM 725 C C . GLY A 1 90 ? -0.125 7.535 19.828 1 95.5 90 GLY A C 1
ATOM 726 O O . GLY A 1 90 ? -0.558 6.598 20.5 1 95.5 90 GLY A O 1
ATOM 727 N N . PHE A 1 91 ? -0.239 7.582 18.484 1 96.12 91 PHE A N 1
ATOM 728 C CA . PHE A 1 91 ? -0.636 6.414 17.703 1 96.12 91 PHE A CA 1
ATOM 729 C C . PHE A 1 91 ? 0.012 6.438 16.328 1 96.12 91 PHE A C 1
ATOM 731 O O . PHE A 1 91 ? 0.483 7.484 15.867 1 96.12 91 PHE A O 1
ATOM 738 N N . ILE A 1 92 ? 0.077 5.305 15.68 1 96.88 92 ILE A N 1
ATOM 739 C CA . ILE A 1 92 ? 0.659 5.207 14.344 1 96.88 92 ILE A CA 1
ATOM 740 C C . ILE A 1 92 ? -0.452 5.18 13.297 1 96.88 92 ILE A C 1
ATOM 742 O O . ILE A 1 92 ? -0.41 5.93 12.32 1 96.88 92 ILE A O 1
ATOM 746 N N . TYR A 1 93 ? -1.446 4.312 13.562 1 95.94 93 TYR A N 1
ATOM 747 C CA . TYR A 1 93 ? -2.562 4.176 12.633 1 95.94 93 TYR A CA 1
ATOM 748 C C . TYR A 1 93 ? -3.846 4.73 13.234 1 95.94 93 TYR A C 1
ATOM 750 O O . TYR A 1 93 ? -4.141 4.492 14.414 1 95.94 93 TYR A O 1
ATOM 758 N N . GLN A 1 94 ? -4.66 5.406 12.5 1 95.88 94 GLN A N 1
ATOM 759 C CA . GLN A 1 94 ? -5.957 5.844 12.992 1 95.88 94 GLN A CA 1
ATOM 760 C C . GLN A 1 94 ? -6.863 4.648 13.297 1 95.88 94 GLN A C 1
ATOM 762 O O . GLN A 1 94 ? -6.953 3.715 12.5 1 95.88 94 GLN A O 1
ATOM 767 N N . ASP A 1 95 ? -7.41 4.75 14.391 1 94.19 95 ASP A N 1
ATOM 768 C CA . ASP A 1 95 ? -8.289 3.674 14.844 1 94.19 95 ASP A CA 1
ATOM 769 C C . ASP A 1 95 ? -9.617 3.691 14.086 1 94.19 95 ASP A C 1
ATOM 771 O O . ASP A 1 95 ? -10.281 4.727 14.016 1 94.19 95 ASP A O 1
ATOM 775 N N . VAL A 1 96 ? -9.969 2.586 13.547 1 94.25 96 VAL A N 1
ATOM 776 C CA . VAL A 1 96 ? -11.164 2.506 12.719 1 94.25 96 VAL A CA 1
ATOM 777 C C . VAL A 1 96 ? -12.406 2.691 13.586 1 94.25 96 VAL A C 1
ATOM 779 O O . VAL A 1 96 ? -13.398 3.271 13.141 1 94.25 96 VAL A O 1
ATOM 782 N N . ASP A 1 97 ? -12.352 2.24 14.781 1 90.25 97 ASP A N 1
ATOM 783 C CA . ASP A 1 97 ? -13.508 2.299 15.664 1 90.25 97 ASP A CA 1
ATOM 784 C C . ASP A 1 97 ? -13.57 3.635 16.406 1 90.25 97 ASP A C 1
ATOM 786 O O . ASP A 1 97 ? -14.625 4.02 16.906 1 90.25 97 ASP A O 1
ATOM 790 N N . ASN A 1 98 ? -12.453 4.355 16.516 1 83.81 98 ASN A N 1
ATOM 791 C CA . ASN A 1 98 ? -12.375 5.668 17.156 1 83.81 98 ASN A CA 1
ATOM 792 C C . ASN A 1 98 ? -11.523 6.633 16.328 1 83.81 98 ASN A C 1
ATOM 794 O O . ASN A 1 98 ? -10.414 6.984 16.75 1 83.81 98 ASN A O 1
ATOM 798 N N . PRO A 1 99 ? -12.133 7.078 15.242 1 76.19 99 PRO A N 1
ATOM 799 C CA . PRO A 1 99 ? -11.312 7.945 14.391 1 76.19 99 PRO A CA 1
ATOM 800 C C . PRO A 1 99 ? -11.172 9.359 14.953 1 76.19 99 PRO A C 1
ATOM 802 O O . PRO A 1 99 ? -12.141 9.922 15.477 1 76.19 99 PRO A O 1
ATOM 805 N N . GLU A 1 100 ? -10.203 9.75 15.68 1 63.84 100 GLU A N 1
ATOM 806 C CA . GLU A 1 100 ? -10.039 11.055 16.312 1 63.84 100 GLU A CA 1
ATOM 807 C C . GLU A 1 100 ? -10.086 12.18 15.281 1 63.84 100 GLU A C 1
ATOM 809 O O . GLU A 1 100 ? -9.781 11.969 14.109 1 63.84 100 GLU A O 1
ATOM 814 N N . MET B 1 1 ? 3.215 -15.43 -26.328 1 38.31 1 MET B N 1
ATOM 815 C CA . MET B 1 1 ? 2.086 -14.516 -26.188 1 38.31 1 MET B CA 1
ATOM 816 C C . MET B 1 1 ? 2.217 -13.672 -24.938 1 38.31 1 MET B C 1
ATOM 818 O O . MET B 1 1 ? 2.639 -14.172 -23.891 1 38.31 1 MET B O 1
ATOM 822 N N . SER B 1 2 ? 2.393 -12.312 -25.016 1 45.94 2 SER B N 1
ATOM 823 C CA . SER B 1 2 ? 2.658 -11.555 -23.797 1 45.94 2 SER B CA 1
ATOM 824 C C . SER B 1 2 ? 1.568 -11.773 -22.766 1 45.94 2 SER B C 1
ATOM 826 O O . SER B 1 2 ? 0.382 -11.602 -23.047 1 45.94 2 SER B O 1
ATOM 828 N N . GLU B 1 3 ? 1.699 -12.695 -21.922 1 56.97 3 GLU B N 1
ATOM 829 C CA . GLU B 1 3 ? 0.677 -13.109 -20.969 1 56.97 3 GLU B CA 1
ATOM 830 C C . GLU B 1 3 ? -0.089 -11.906 -20.422 1 56.97 3 GLU B C 1
ATOM 832 O O . GLU B 1 3 ? 0.511 -10.891 -20.062 1 56.97 3 GLU B O 1
ATOM 837 N N . LYS B 1 4 ? -1.332 -11.688 -20.875 1 68.81 4 LYS B N 1
ATOM 838 C CA . LYS B 1 4 ? -2.246 -10.617 -20.5 1 68.81 4 LYS B CA 1
ATOM 839 C C . LYS B 1 4 ? -2.252 -10.414 -18.984 1 68.81 4 LYS B C 1
ATOM 841 O O . LYS B 1 4 ? -2.469 -11.359 -18.234 1 68.81 4 LYS B O 1
ATOM 846 N N . VAL B 1 5 ? -1.681 -9.328 -18.562 1 78.69 5 VAL B N 1
ATOM 847 C CA . VAL B 1 5 ? -1.698 -8.992 -17.141 1 78.69 5 VAL B CA 1
ATOM 848 C C . VAL B 1 5 ? -3.105 -8.57 -16.719 1 78.69 5 VAL B C 1
ATOM 850 O O . VAL B 1 5 ? -3.691 -7.664 -17.328 1 78.69 5 VAL B O 1
ATOM 853 N N . ASN B 1 6 ? -3.715 -9.375 -15.898 1 91.94 6 ASN B N 1
ATOM 854 C CA . ASN B 1 6 ? -5 -8.992 -15.32 1 91.94 6 ASN B CA 1
ATOM 855 C C . ASN B 1 6 ? -4.863 -7.77 -14.414 1 91.94 6 ASN B C 1
ATOM 857 O O . ASN B 1 6 ? -3.926 -7.684 -13.617 1 91.94 6 ASN B O 1
ATOM 861 N N . ARG B 1 7 ? -5.789 -6.828 -14.633 1 95.25 7 ARG B N 1
ATOM 862 C CA . ARG B 1 7 ? -5.75 -5.621 -13.812 1 95.25 7 ARG B CA 1
ATOM 863 C C . ARG B 1 7 ? -7.074 -5.406 -13.086 1 95.25 7 ARG B C 1
ATOM 865 O O . ARG B 1 7 ? -8.141 -5.637 -13.656 1 95.25 7 ARG B O 1
ATOM 872 N N . MET B 1 8 ? -6.93 -4.992 -11.922 1 97 8 MET B N 1
ATOM 873 C CA . MET B 1 8 ? -8.102 -4.637 -11.133 1 97 8 MET B CA 1
ATOM 874 C C . MET B 1 8 ? -8.664 -3.285 -11.57 1 97 8 MET B C 1
ATOM 876 O O . MET B 1 8 ? -7.906 -2.352 -11.836 1 97 8 MET B O 1
ATOM 880 N N . ASP B 1 9 ? -9.969 -3.244 -11.656 1 96.56 9 ASP B N 1
ATOM 881 C CA . ASP B 1 9 ? -10.625 -1.954 -11.828 1 96.56 9 ASP B CA 1
ATOM 882 C C . ASP B 1 9 ? -10.359 -1.037 -10.641 1 96.56 9 ASP B C 1
ATOM 884 O O . ASP B 1 9 ? -10.578 -1.428 -9.492 1 96.56 9 ASP B O 1
ATOM 888 N N . ILE B 1 10 ? -9.93 0.184 -10.922 1 98 10 ILE B N 1
ATOM 889 C CA . ILE B 1 10 ? -9.531 1.088 -9.844 1 98 10 ILE B CA 1
ATOM 890 C C . ILE B 1 10 ? -10.75 1.479 -9.023 1 98 10 ILE B C 1
ATOM 892 O O . ILE B 1 10 ? -10.656 1.655 -7.805 1 98 10 ILE B O 1
ATOM 896 N N . LYS B 1 11 ? -11.844 1.578 -9.648 1 97.25 11 LYS B N 1
ATOM 897 C CA . LYS B 1 11 ? -13.078 1.819 -8.898 1 97.25 11 LYS B CA 1
ATOM 898 C C . LYS B 1 11 ? -13.359 0.677 -7.926 1 97.25 11 LYS B C 1
ATOM 900 O O . LYS B 1 11 ? -13.75 0.911 -6.777 1 97.25 11 LYS B O 1
ATOM 905 N N . GLU B 1 12 ? -13.258 -0.481 -8.383 1 97.5 12 GLU B N 1
ATOM 906 C CA . GLU B 1 12 ? -13.422 -1.629 -7.496 1 97.5 12 GLU B CA 1
ATOM 907 C C . GLU B 1 12 ? -12.43 -1.58 -6.336 1 97.5 12 GLU B C 1
ATOM 909 O O . GLU B 1 12 ? -12.805 -1.793 -5.184 1 97.5 12 GLU B O 1
ATOM 914 N N . PHE B 1 13 ? -11.18 -1.274 -6.609 1 98.44 13 PHE B N 1
ATOM 915 C CA . PHE B 1 13 ? -10.125 -1.143 -5.613 1 98.44 13 PHE B CA 1
ATOM 916 C C . PHE B 1 13 ? -10.516 -0.137 -4.539 1 98.44 13 PHE B C 1
ATOM 918 O O . PHE B 1 13 ? -10.336 -0.393 -3.346 1 98.44 13 PHE B O 1
ATOM 925 N N . ARG B 1 14 ? -11.039 0.939 -4.984 1 97.81 14 ARG B N 1
ATOM 926 C CA . ARG B 1 14 ? -11.477 1.993 -4.074 1 97.81 14 ARG B CA 1
ATOM 927 C C . ARG B 1 14 ? -12.711 1.561 -3.291 1 97.81 14 ARG B C 1
ATOM 929 O O . ARG B 1 14 ? -12.766 1.708 -2.068 1 97.81 14 ARG B O 1
ATOM 936 N N . GLU B 1 15 ? -13.656 0.96 -3.938 1 97.12 15 GLU B N 1
ATOM 937 C CA . GLU B 1 15 ? -14.938 0.633 -3.328 1 97.12 15 GLU B CA 1
ATOM 938 C C . GLU B 1 15 ? -14.812 -0.546 -2.367 1 97.12 15 GLU B C 1
ATOM 940 O O . GLU B 1 15 ? -15.57 -0.655 -1.403 1 97.12 15 GLU B O 1
ATOM 945 N N . MET B 1 16 ? -13.836 -1.385 -2.553 1 98 16 MET B N 1
ATOM 946 C CA . MET B 1 16 ? -13.57 -2.498 -1.645 1 98 16 MET B CA 1
ATOM 947 C C . MET B 1 16 ? -12.883 -2.012 -0.373 1 98 16 MET B C 1
ATOM 949 O O . MET B 1 16 ? -12.68 -2.789 0.56 1 98 16 MET B O 1
ATOM 953 N N . GLY B 1 17 ? -12.492 -0.748 -0.39 1 98.56 17 GLY B N 1
ATOM 954 C CA . GLY B 1 17 ? -11.844 -0.178 0.783 1 98.56 17 GLY B CA 1
ATOM 955 C C . GLY B 1 17 ? -10.344 -0.394 0.803 1 98.56 17 GLY B C 1
ATOM 956 O O . GLY B 1 17 ? -9.664 0.027 1.74 1 98.56 17 GLY B O 1
ATOM 957 N N . LEU B 1 18 ? -9.797 -1.037 -0.192 1 98.81 18 LEU B N 1
ATOM 958 C CA . LEU B 1 18 ? -8.375 -1.358 -0.216 1 98.81 18 LEU B CA 1
ATOM 959 C C . LEU B 1 18 ? -7.531 -0.091 -0.315 1 98.81 18 LEU B C 1
ATOM 961 O O . LEU B 1 18 ? -6.469 0.003 0.303 1 98.81 18 LEU B O 1
ATOM 965 N N . LEU B 1 19 ? -8.062 0.899 -1.102 1 98.62 19 LEU B N 1
ATOM 966 C CA . LEU B 1 19 ? -7.363 2.18 -1.156 1 98.62 19 LEU B CA 1
ATOM 967 C C . LEU B 1 19 ? -7.305 2.824 0.224 1 98.62 19 LEU B C 1
ATOM 969 O O . LEU B 1 19 ? -6.242 3.285 0.652 1 98.62 19 LEU B O 1
ATOM 973 N N . ALA B 1 20 ? -8.406 2.877 0.877 1 98.38 20 ALA B N 1
ATOM 974 C CA . ALA B 1 20 ? -8.484 3.52 2.186 1 98.38 20 ALA B CA 1
ATOM 975 C C . ALA B 1 20 ? -7.582 2.824 3.197 1 98.38 20 ALA B C 1
ATOM 977 O O . ALA B 1 20 ? -6.855 3.48 3.947 1 98.38 20 ALA B O 1
ATOM 978 N N . GLU B 1 21 ? -7.566 1.515 3.256 1 98.69 21 GLU B N 1
ATOM 979 C CA . GLU B 1 21 ? -6.777 0.769 4.23 1 98.69 21 GLU B CA 1
ATOM 980 C C . GLU B 1 21 ? -5.285 0.833 3.902 1 98.69 21 GLU B C 1
ATOM 982 O O . GLU B 1 21 ? -4.453 0.941 4.801 1 98.69 21 GLU B O 1
ATOM 987 N N . LEU B 1 22 ? -4.984 0.749 2.633 1 98.75 22 LEU B N 1
ATOM 988 C CA . LEU B 1 22 ? -3.598 0.921 2.217 1 98.75 22 LEU B CA 1
ATOM 989 C C . LEU B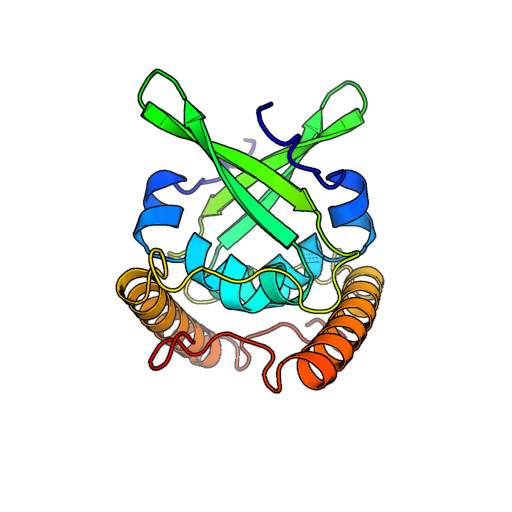 1 22 ? -3.064 2.281 2.652 1 98.75 22 LEU B C 1
ATOM 991 O O . LEU B 1 22 ? -1.967 2.375 3.205 1 98.75 22 LEU B O 1
ATOM 995 N N . ASN B 1 23 ? -3.85 3.305 2.385 1 98.5 23 ASN B N 1
ATOM 996 C CA . ASN B 1 23 ? -3.443 4.637 2.82 1 98.5 23 ASN B CA 1
ATOM 997 C C . ASN B 1 23 ? -3.352 4.727 4.34 1 98.5 23 ASN B C 1
ATOM 999 O O . ASN B 1 23 ? -2.342 5.18 4.883 1 98.5 23 ASN B O 1
ATOM 1003 N N . ARG B 1 24 ? -4.316 4.277 5.023 1 97.88 24 ARG B N 1
ATOM 1004 C CA . ARG B 1 24 ? -4.387 4.383 6.477 1 97.88 24 ARG B CA 1
ATOM 1005 C C . ARG B 1 24 ? -3.242 3.619 7.133 1 97.88 24 ARG B C 1
ATOM 1007 O O . ARG B 1 24 ? -2.58 4.137 8.039 1 97.88 24 ARG B O 1
ATOM 1014 N N . ALA B 1 25 ? -2.994 2.402 6.691 1 97.75 25 ALA B N 1
ATOM 1015 C CA . ALA B 1 25 ? -2.145 1.475 7.434 1 97.75 25 ALA B CA 1
ATOM 1016 C C . ALA B 1 25 ? -0.705 1.528 6.934 1 97.75 25 ALA B C 1
ATOM 1018 O O . ALA B 1 25 ? 0.211 1.044 7.602 1 97.75 25 ALA B O 1
ATOM 1019 N N . PHE B 1 26 ? -0.51 2.119 5.723 1 98.44 26 PHE B N 1
ATOM 1020 C CA . PHE B 1 26 ? 0.839 2.062 5.172 1 98.44 26 PHE B CA 1
ATOM 1021 C C . PHE B 1 26 ? 1.327 3.455 4.789 1 98.44 26 PHE B C 1
ATOM 1023 O O . PHE B 1 26 ? 2.35 3.92 5.297 1 98.44 26 PHE B O 1
ATOM 1030 N N . LEU B 1 27 ? 0.588 4.227 4.012 1 98.69 27 LEU B N 1
ATOM 1031 C CA . LEU B 1 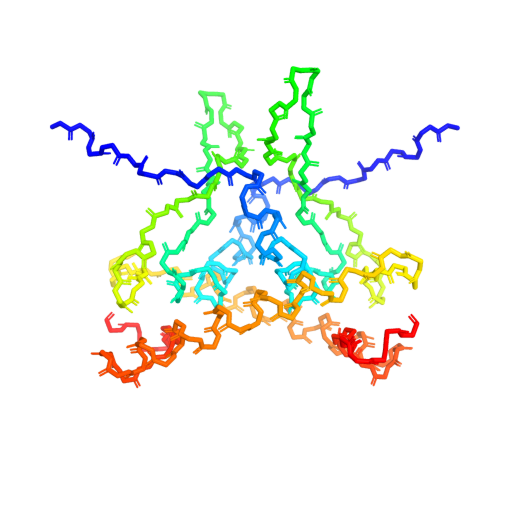27 ? 1.142 5.426 3.391 1 98.69 27 LEU B CA 1
ATOM 1032 C C . LEU B 1 27 ? 0.941 6.645 4.285 1 98.69 27 LEU B C 1
ATOM 1034 O O . LEU B 1 27 ? 1.866 7.434 4.48 1 98.69 27 LEU B O 1
ATOM 1038 N N . HIS B 1 28 ? -0.196 6.785 4.938 1 98.25 28 HIS B N 1
ATOM 1039 C CA . HIS B 1 28 ? -0.514 7.969 5.723 1 98.25 28 HIS B CA 1
ATOM 1040 C C . HIS B 1 28 ? 0.486 8.164 6.859 1 98.25 28 HIS B C 1
ATOM 1042 O O . HIS B 1 28 ? 0.948 9.281 7.098 1 98.25 28 HIS B O 1
ATOM 1048 N N . PRO B 1 29 ? 0.86 7.094 7.531 1 98.06 29 PRO B N 1
ATOM 1049 C CA . PRO B 1 29 ? 1.84 7.293 8.602 1 98.06 29 PRO B CA 1
ATOM 1050 C C . PRO B 1 29 ? 3.164 7.855 8.094 1 98.06 29 PRO B C 1
ATOM 1052 O O . PRO B 1 29 ? 3.938 8.422 8.867 1 98.06 29 PRO B O 1
ATOM 1055 N N . LEU B 1 30 ? 3.42 7.719 6.859 1 98.31 30 LEU B N 1
ATOM 1056 C CA . LEU B 1 30 ? 4.668 8.172 6.258 1 98.31 30 LEU B CA 1
ATOM 1057 C C . LEU B 1 30 ? 4.523 9.586 5.707 1 98.31 30 LEU B C 1
ATOM 1059 O O . LEU B 1 30 ? 5.484 10.156 5.18 1 98.31 30 LEU B O 1
ATOM 1063 N N . GLY B 1 31 ? 3.32 10.117 5.793 1 98 31 GLY B N 1
ATOM 1064 C CA . GLY B 1 31 ? 3.041 11.383 5.141 1 98 31 GLY B CA 1
ATOM 1065 C C . GLY B 1 31 ? 2.793 11.25 3.65 1 98 31 GLY B C 1
ATOM 1066 O O . GLY B 1 31 ? 3.055 12.172 2.881 1 98 31 GLY B O 1
ATOM 1067 N N . LEU B 1 32 ? 2.391 10.141 3.201 1 98.38 32 LEU B N 1
ATOM 1068 C CA . LEU B 1 32 ? 2.107 9.852 1.799 1 98.38 32 LEU B CA 1
ATOM 1069 C C . LEU B 1 32 ? 0.664 9.391 1.619 1 98.38 32 LEU B C 1
ATOM 1071 O O . LEU B 1 32 ? -0.003 9.031 2.592 1 98.38 32 LEU B O 1
ATOM 1075 N N . ALA B 1 33 ? 0.179 9.422 0.377 1 98.31 33 ALA B N 1
ATOM 1076 C CA . ALA B 1 33 ? -1.146 8.898 0.049 1 98.31 33 ALA B CA 1
ATOM 1077 C C . ALA B 1 33 ? -1.237 8.523 -1.427 1 98.31 33 ALA B C 1
ATOM 1079 O O . ALA B 1 33 ? -0.811 9.289 -2.297 1 98.31 33 ALA B O 1
ATOM 1080 N N . LEU B 1 34 ? -1.734 7.344 -1.684 1 98.5 34 LEU B N 1
ATOM 1081 C CA . LEU B 1 34 ? -2.094 6.973 -3.049 1 98.5 34 LEU B CA 1
ATOM 1082 C C . LEU B 1 34 ? -3.387 7.66 -3.475 1 98.5 34 LEU B C 1
ATOM 1084 O O . LEU B 1 34 ? -4.391 7.605 -2.758 1 98.5 34 LEU B O 1
ATOM 1088 N N . GLU B 1 35 ? -3.277 8.219 -4.609 1 96.25 35 GLU B N 1
ATOM 1089 C CA . GLU B 1 35 ? -4.422 9 -5.074 1 96.25 35 GLU B CA 1
ATOM 1090 C C . GLU B 1 35 ? -5.113 8.312 -6.25 1 96.25 35 GLU B C 1
ATOM 1092 O O . GLU B 1 35 ? -4.461 7.656 -7.066 1 96.25 35 GLU B O 1
ATOM 1097 N N . VAL B 1 36 ? -6.371 8.5 -6.285 1 96.31 36 VAL B N 1
ATOM 1098 C CA . VAL B 1 36 ? -7.188 8.117 -7.434 1 96.31 36 VAL B CA 1
ATOM 1099 C C . VAL B 1 36 ? -7.762 9.359 -8.102 1 96.31 36 VAL B C 1
ATOM 1101 O O . VAL B 1 36 ? -8.242 10.273 -7.426 1 96.31 36 VAL B O 1
ATOM 1104 N N . CYS B 1 37 ? -7.613 9.367 -9.375 1 94.25 37 CYS B N 1
ATOM 1105 C CA . CYS B 1 37 ? -8.188 10.43 -10.18 1 94.25 37 CYS B CA 1
ATOM 1106 C C . CYS B 1 37 ? -9.391 9.93 -10.969 1 94.25 37 CYS B C 1
ATOM 1108 O O . CYS B 1 37 ? -9.367 8.812 -11.5 1 94.25 37 CYS B O 1
ATOM 1110 N N . ILE B 1 38 ? -10.344 10.766 -10.977 1 93.31 38 ILE B N 1
ATOM 1111 C CA . ILE B 1 38 ? -11.531 10.445 -11.766 1 93.31 38 ILE B CA 1
ATOM 1112 C C . ILE B 1 38 ? -11.539 11.281 -13.039 1 93.31 38 ILE B C 1
ATOM 1114 O O . ILE B 1 38 ? -11.508 12.508 -12.984 1 93.31 38 ILE B O 1
ATOM 1118 N N . GLU B 1 39 ? -11.602 10.617 -14.117 1 92.5 39 GLU B N 1
ATOM 1119 C CA . GLU B 1 39 ? -11.633 11.281 -15.422 1 92.5 39 GLU B CA 1
ATOM 1120 C C . GLU B 1 39 ? -13.039 11.781 -15.75 1 92.5 39 GLU B C 1
ATOM 1122 O O . GLU B 1 39 ? -14.008 11.406 -15.086 1 92.5 39 GLU B O 1
ATOM 1127 N N . ASP B 1 40 ? -13.141 12.617 -16.812 1 93.88 40 ASP B N 1
ATOM 1128 C CA . ASP B 1 40 ? -14.398 13.25 -17.203 1 93.88 40 ASP B CA 1
ATOM 1129 C C . ASP B 1 40 ? -15.453 12.195 -17.531 1 93.88 40 ASP B C 1
ATOM 1131 O O . ASP B 1 40 ? -16.641 12.414 -17.312 1 93.88 40 ASP B O 1
ATOM 1135 N N . ASP B 1 41 ? -15.047 11.07 -18.047 1 94.06 41 ASP B N 1
ATOM 1136 C CA . ASP B 1 41 ? -16 10.047 -18.469 1 94.06 41 ASP B CA 1
ATOM 1137 C C . ASP B 1 41 ? -16.359 9.117 -17.312 1 94.06 41 ASP B C 1
ATOM 1139 O O . ASP B 1 41 ? -17.078 8.133 -17.5 1 94.06 41 ASP B O 1
ATOM 1143 N N . GLY B 1 42 ? -15.742 9.375 -16.172 1 93.19 42 GLY B N 1
ATOM 1144 C CA . GLY B 1 42 ? -16.062 8.594 -14.984 1 93.19 42 GLY B CA 1
ATOM 1145 C C . GLY B 1 42 ? -15.047 7.508 -14.695 1 93.19 42 GLY B C 1
ATOM 1146 O O 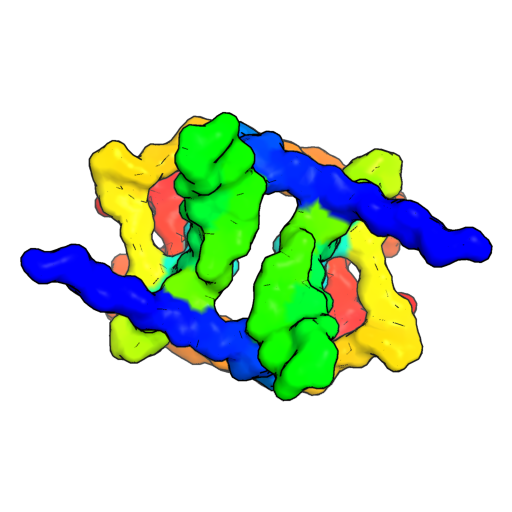. GLY B 1 42 ? -15.109 6.855 -13.648 1 93.19 42 GLY B O 1
ATOM 1147 N N . THR B 1 43 ? -14.141 7.32 -15.594 1 94.19 43 THR B N 1
ATOM 1148 C CA . THR B 1 43 ? -13.109 6.312 -15.375 1 94.19 43 THR B CA 1
ATOM 1149 C C . THR B 1 43 ? -12.164 6.754 -14.266 1 94.19 43 THR B C 1
ATOM 1151 O O . THR B 1 43 ? -11.781 7.922 -14.188 1 94.19 43 THR B O 1
ATOM 1154 N N . GLU B 1 44 ? -11.852 5.793 -13.398 1 96.44 44 GLU B N 1
ATOM 1155 C CA . GLU B 1 44 ? -10.914 6.066 -12.312 1 96.44 44 GLU B CA 1
ATOM 1156 C C . GLU B 1 44 ? -9.539 5.477 -12.609 1 96.44 44 GLU B C 1
ATOM 1158 O O . GLU B 1 44 ? -9.438 4.367 -13.141 1 96.44 44 GLU B O 1
ATOM 1163 N N . LYS B 1 45 ? -8.555 6.266 -12.391 1 95.5 45 LYS B N 1
ATOM 1164 C CA . LYS B 1 45 ? -7.172 5.84 -12.547 1 95.5 45 LYS B CA 1
ATOM 1165 C C . LYS B 1 45 ? -6.328 6.242 -11.344 1 95.5 45 LYS B C 1
ATOM 1167 O O . LYS B 1 45 ? -6.727 7.109 -10.562 1 95.5 45 LYS B O 1
ATOM 1172 N N . LEU B 1 46 ? -5.191 5.559 -11.242 1 96.44 46 LEU B N 1
ATOM 1173 C CA . LEU B 1 46 ? -4.266 5.992 -10.203 1 96.44 46 LEU B CA 1
ATOM 1174 C C . LEU B 1 46 ? -3.629 7.332 -10.562 1 96.44 46 LEU B C 1
ATOM 1176 O O . LEU B 1 46 ? -3.164 7.516 -11.695 1 96.44 46 LEU B O 1
ATOM 1180 N N . GLY B 1 47 ? -3.631 8.258 -9.672 1 93.5 47 GLY B N 1
ATOM 1181 C CA . GLY B 1 47 ? -3.172 9.609 -9.914 1 93.5 47 GLY B CA 1
ATOM 1182 C C . GLY B 1 47 ? -1.745 9.852 -9.453 1 93.5 47 GLY B C 1
ATOM 1183 O O . GLY B 1 47 ? -1.16 10.898 -9.75 1 93.5 47 GLY B O 1
ATOM 1184 N N . GLY B 1 48 ? -1.157 8.945 -8.664 1 96.19 48 GLY B N 1
ATOM 1185 C CA . GLY B 1 48 ? 0.171 9.133 -8.102 1 96.19 48 GLY B CA 1
ATOM 1186 C C . GLY B 1 48 ? 0.193 9.055 -6.59 1 96.19 48 GLY B C 1
ATOM 1187 O O . GLY B 1 48 ? -0.731 8.523 -5.977 1 96.19 48 GLY B O 1
ATOM 1188 N N . ILE B 1 49 ? 1.362 9.516 -6.07 1 98.06 49 ILE B N 1
ATOM 1189 C CA . ILE B 1 49 ? 1.57 9.492 -4.629 1 98.06 49 ILE B CA 1
ATOM 1190 C C . ILE B 1 49 ? 1.692 10.922 -4.105 1 98.06 49 ILE B C 1
ATOM 1192 O O . ILE B 1 49 ? 2.613 11.656 -4.484 1 98.06 49 ILE B O 1
ATOM 1196 N N . GLN B 1 50 ? 0.713 11.344 -3.281 1 97.62 50 GLN B N 1
ATOM 1197 C CA . GLN B 1 50 ? 0.874 12.609 -2.574 1 97.62 50 GLN B CA 1
ATOM 1198 C C . GLN B 1 50 ? 2.043 12.547 -1.596 1 97.62 50 GLN B C 1
ATOM 1200 O O . GLN B 1 50 ? 2.316 11.5 -1.012 1 97.62 50 GLN B O 1
ATOM 1205 N N . ASP B 1 51 ? 2.676 13.711 -1.427 1 97.88 51 ASP B N 1
ATOM 1206 C CA . ASP B 1 51 ? 3.924 13.727 -0.67 1 97.88 51 ASP B CA 1
ATOM 1207 C C . ASP B 1 51 ? 3.924 14.852 0.364 1 97.88 51 ASP B C 1
ATOM 120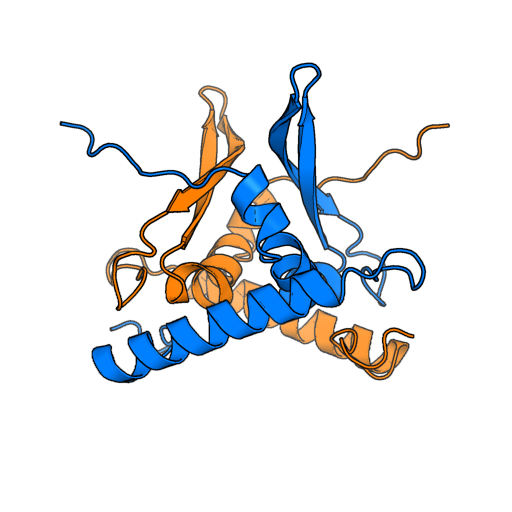9 O O . ASP B 1 51 ? 4.152 16.016 0.025 1 97.88 51 ASP B O 1
ATOM 1213 N N . TYR B 1 52 ? 3.785 14.5 1.609 1 96.38 52 TYR B N 1
ATOM 1214 C CA . TYR B 1 52 ? 3.865 15.398 2.754 1 96.38 52 TYR B CA 1
ATOM 1215 C C . TYR B 1 52 ? 4.77 14.82 3.838 1 96.38 52 TYR B C 1
ATOM 1217 O O . TYR B 1 52 ? 4.445 14.891 5.023 1 96.38 52 TYR B O 1
ATOM 1225 N N . ARG B 1 53 ? 5.902 14.227 3.461 1 95.44 53 ARG B N 1
ATOM 1226 C CA . ARG B 1 53 ? 6.797 13.508 4.363 1 95.44 53 ARG B CA 1
ATOM 1227 C C . ARG B 1 53 ? 7.441 14.453 5.367 1 95.44 53 ARG B C 1
ATOM 1229 O O . ARG B 1 53 ? 7.922 14.023 6.418 1 95.44 53 ARG B O 1
ATOM 1236 N N . ASP B 1 54 ? 7.402 15.695 5.035 1 93.44 54 ASP B N 1
ATOM 1237 C CA . ASP B 1 54 ? 8.023 16.672 5.926 1 93.44 54 ASP B CA 1
ATOM 1238 C C . ASP B 1 54 ? 7.18 16.891 7.176 1 93.44 54 ASP B C 1
ATOM 1240 O O . ASP B 1 54 ? 7.656 17.453 8.164 1 93.44 54 ASP B O 1
ATOM 1244 N N . ASP B 1 55 ? 5.969 16.516 7.145 1 92.75 55 ASP B N 1
ATOM 1245 C CA . ASP B 1 55 ? 5.105 16.562 8.32 1 92.75 55 ASP B CA 1
ATOM 1246 C C . ASP B 1 55 ? 5.367 15.375 9.242 1 92.75 55 ASP B C 1
ATOM 1248 O O . ASP B 1 55 ? 5.168 14.227 8.852 1 92.75 55 ASP B O 1
ATOM 1252 N N . PRO B 1 56 ? 5.789 15.609 10.477 1 90.38 56 PRO B N 1
ATOM 1253 C CA . PRO B 1 56 ? 6.086 14.5 11.383 1 90.38 56 PRO B CA 1
ATOM 1254 C C . PRO B 1 56 ? 4.855 13.656 11.711 1 90.38 56 PRO B C 1
ATOM 1256 O O . PRO B 1 56 ? 4.977 12.469 12.016 1 90.38 56 PRO B O 1
ATOM 1259 N N . GLU B 1 57 ? 3.699 14.188 11.68 1 91.75 57 GLU B N 1
ATOM 1260 C CA . GLU B 1 57 ? 2.463 13.484 12 1 91.75 57 GLU B CA 1
ATOM 1261 C C . GLU B 1 57 ? 2.006 12.617 10.828 1 91.75 57 GLU B C 1
ATOM 1263 O O . GLU B 1 57 ? 1.257 11.656 11.016 1 91.75 57 GLU B O 1
ATOM 1268 N N . GLY B 1 58 ? 2.543 12.93 9.648 1 93.44 58 GLY B N 1
ATOM 1269 C CA . GLY B 1 58 ? 2.029 12.289 8.453 1 93.44 58 GLY B CA 1
ATOM 1270 C C . GLY B 1 58 ? 0.62 12.719 8.102 1 93.44 58 GLY B C 1
ATOM 1271 O O . GLY B 1 58 ? 0.201 13.828 8.438 1 93.44 58 GLY B O 1
ATOM 1272 N N . MET B 1 59 ? -0.072 11.938 7.344 1 95 59 MET B N 1
ATOM 1273 C CA . MET B 1 59 ? -1.413 12.281 6.883 1 95 59 MET B CA 1
ATOM 1274 C C . MET B 1 59 ? -2.475 11.578 7.723 1 95 59 MET B C 1
ATOM 1276 O O . MET B 1 59 ? -2.244 10.477 8.227 1 95 59 MET B O 1
ATOM 1280 N N . LEU B 1 60 ? -3.621 12.305 7.836 1 94.31 60 LEU B N 1
ATOM 1281 C CA . LEU B 1 60 ? -4.773 11.742 8.539 1 94.31 60 LEU B CA 1
ATOM 1282 C C . LEU B 1 60 ? -6.043 11.898 7.703 1 94.31 60 LEU B C 1
ATOM 1284 O O . LEU B 1 60 ? -6.215 12.906 7.016 1 94.31 60 LEU B O 1
ATOM 1288 N N . TYR B 1 61 ? -6.836 10.898 7.766 1 95 61 TYR B N 1
ATOM 1289 C CA . TYR B 1 61 ? -8.219 11.172 7.398 1 95 61 TYR B CA 1
ATOM 1290 C C . TYR B 1 61 ? -8.859 12.156 8.375 1 95 61 TYR B C 1
ATOM 1292 O O . TYR B 1 61 ? -8.625 12.086 9.578 1 95 61 TYR B O 1
ATOM 1300 N N . SER B 1 62 ? -9.625 12.961 7.777 1 90.81 62 SER B N 1
ATOM 1301 C CA . SER B 1 62 ? -10.422 13.797 8.68 1 90.81 62 SER B CA 1
ATOM 1302 C C . SER B 1 62 ? -11.594 13.016 9.25 1 90.81 62 SER B C 1
ATOM 1304 O O . SER B 1 62 ? -12.039 12.023 8.664 1 90.81 62 SER B O 1
ATOM 1306 N N . LYS B 1 63 ? -12.086 13.539 10.391 1 84.56 63 LYS B N 1
ATOM 1307 C CA . LYS B 1 63 ? -13.242 12.891 11.008 1 84.56 63 LYS B CA 1
ATOM 1308 C C . LYS B 1 63 ? -14.438 12.906 10.062 1 84.56 63 LYS B C 1
ATOM 1310 O O . LYS B 1 63 ? -15.203 11.938 10.016 1 84.56 63 LYS B O 1
ATOM 1315 N N . GLU B 1 64 ? -14.539 13.891 9.305 1 87.69 64 GLU B N 1
ATOM 1316 C CA . GLU B 1 64 ? -15.672 14.07 8.398 1 87.69 64 GLU B CA 1
ATOM 1317 C C . GLU B 1 64 ? -15.602 13.094 7.223 1 87.69 64 GLU B C 1
ATOM 1319 O O . GLU B 1 64 ? -16.625 12.672 6.695 1 87.69 64 GLU B O 1
ATOM 1324 N N . TYR B 1 65 ? -14.438 12.609 6.895 1 88.12 65 TYR B N 1
ATOM 1325 C CA . TYR B 1 65 ? -14.281 11.789 5.699 1 88.12 65 TYR B CA 1
ATOM 1326 C C . TYR B 1 65 ? -13.562 10.492 6.023 1 88.12 65 TYR B C 1
ATOM 1328 O O . TYR B 1 65 ? -12.812 9.961 5.191 1 88.12 65 TYR B O 1
ATOM 1336 N N . PHE B 1 66 ? -13.781 10.109 7.191 1 94 66 PHE B N 1
ATOM 1337 C CA . PHE B 1 66 ? -13.164 8.836 7.547 1 94 66 PHE B CA 1
ATOM 1338 C C . PHE B 1 66 ? -13.984 7.668 7.02 1 94 66 PHE B C 1
ATOM 1340 O O . PHE B 1 66 ? -15.086 7.41 7.5 1 94 66 PHE B O 1
ATOM 1347 N N . PRO B 1 67 ? -13.516 6.93 6.098 1 95.06 67 PRO B N 1
ATOM 1348 C CA . PRO B 1 67 ? -14.281 5.855 5.469 1 95.06 67 PRO B CA 1
ATOM 1349 C C . PRO B 1 67 ? -14.227 4.547 6.258 1 95.06 67 PRO B C 1
ATOM 1351 O O . PRO B 1 67 ? -13.758 3.531 5.746 1 95.06 67 PRO B O 1
ATOM 1354 N N . ALA B 1 68 ? -14.789 4.527 7.434 1 95.69 68 ALA B N 1
ATOM 1355 C CA . ALA B 1 68 ? -14.711 3.412 8.375 1 95.69 68 ALA B CA 1
ATOM 1356 C C . ALA B 1 68 ? -15.281 2.137 7.766 1 95.69 68 ALA B C 1
ATOM 1358 O O . ALA B 1 68 ? -14.688 1.062 7.883 1 95.69 68 ALA B O 1
ATOM 1359 N N . ASP B 1 69 ? -16.406 2.234 7.129 1 95.69 69 ASP B N 1
ATOM 1360 C CA . ASP B 1 69 ? -17.078 1.06 6.57 1 95.69 69 ASP B CA 1
ATOM 1361 C C . ASP B 1 69 ? -16.219 0.417 5.477 1 95.69 69 ASP B C 1
ATOM 1363 O O . ASP B 1 69 ? -16.141 -0.809 5.391 1 95.69 69 ASP B O 1
ATOM 1367 N N . LYS B 1 70 ? -15.633 1.226 4.66 1 97.19 70 LYS B N 1
ATOM 1368 C CA . LYS B 1 70 ? -14.773 0.713 3.6 1 97.19 70 LYS B CA 1
ATOM 1369 C C . LYS B 1 70 ? -13.523 0.051 4.172 1 97.19 70 LYS B C 1
ATOM 1371 O O . LYS B 1 70 ? -13.094 -0.996 3.688 1 97.19 70 LYS B O 1
ATOM 1376 N N . ILE B 1 71 ? -12.984 0.697 5.191 1 98.19 71 ILE B N 1
ATOM 1377 C CA . ILE B 1 71 ? -11.789 0.153 5.832 1 98.19 71 ILE B CA 1
ATOM 1378 C C . ILE B 1 71 ? -12.109 -1.207 6.449 1 98.19 71 ILE B C 1
ATOM 1380 O O . ILE B 1 71 ? -11.359 -2.166 6.273 1 98.19 71 ILE B O 1
ATOM 1384 N N . LYS B 1 72 ? -13.18 -1.301 7.129 1 98.12 72 LYS B N 1
ATOM 1385 C CA . LYS B 1 72 ? -13.57 -2.562 7.75 1 98.12 72 LYS B CA 1
ATOM 1386 C C . LYS B 1 72 ? -13.797 -3.646 6.699 1 98.12 72 LYS B C 1
ATOM 1388 O O . LYS B 1 72 ? -13.398 -4.801 6.895 1 98.12 72 LYS B O 1
ATOM 1393 N N . LYS B 1 73 ? -14.469 -3.299 5.652 1 98.19 73 LYS B N 1
ATOM 1394 C CA . LYS B 1 73 ? -14.656 -4.23 4.539 1 98.19 73 LYS B CA 1
ATOM 1395 C C . LYS B 1 73 ? -13.32 -4.738 4.012 1 98.19 73 LYS B C 1
ATOM 1397 O O . LYS B 1 73 ? -13.156 -5.934 3.768 1 98.19 73 LYS B O 1
ATOM 1402 N N . ALA B 1 74 ? -12.391 -3.844 3.803 1 98.75 74 ALA B N 1
ATOM 1403 C CA . ALA B 1 74 ? -11.055 -4.219 3.34 1 98.75 74 ALA B CA 1
ATOM 1404 C C . ALA B 1 74 ? -10.359 -5.129 4.348 1 98.75 74 ALA B C 1
ATOM 1406 O O . ALA B 1 74 ? -9.734 -6.121 3.967 1 98.75 74 ALA B O 1
ATOM 1407 N N . GLN B 1 75 ? -10.492 -4.816 5.621 1 98.5 75 GLN B N 1
ATOM 1408 C CA . GLN B 1 75 ? -9.836 -5.605 6.664 1 98.5 75 GLN B CA 1
ATOM 1409 C C . GLN B 1 75 ? -10.383 -7.027 6.699 1 98.5 75 GLN B C 1
ATOM 1411 O O . GLN B 1 75 ? -9.633 -7.984 6.914 1 98.5 75 GLN B O 1
ATOM 1416 N N . ASP B 1 76 ? -11.648 -7.145 6.48 1 98.56 76 ASP B N 1
ATOM 1417 C CA . ASP B 1 76 ? -12.242 -8.477 6.402 1 98.56 76 ASP B CA 1
ATOM 1418 C C . ASP B 1 76 ? -11.672 -9.266 5.227 1 98.56 76 ASP B C 1
ATOM 1420 O O . ASP B 1 76 ? -11.336 -10.445 5.371 1 98.56 76 ASP B O 1
AT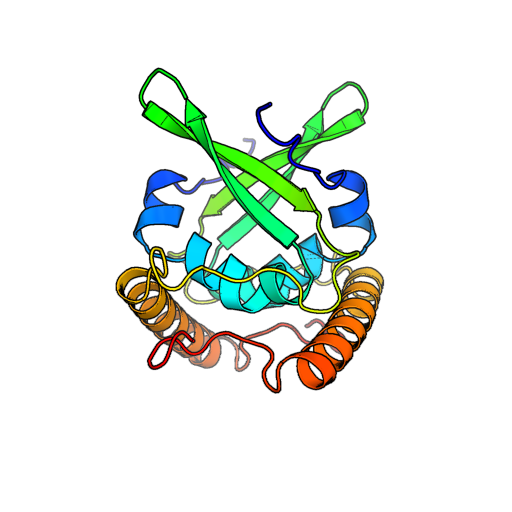OM 1424 N N . PHE B 1 77 ? -11.672 -8.641 4.121 1 98.31 77 PHE B N 1
ATOM 1425 C CA . PHE B 1 77 ? -11.102 -9.273 2.939 1 98.31 77 PHE B CA 1
ATOM 1426 C C . PHE B 1 77 ? -9.656 -9.68 3.189 1 98.31 77 PHE B C 1
ATOM 1428 O O . PHE B 1 77 ? -9.258 -10.805 2.883 1 98.31 77 PHE B O 1
ATOM 1435 N N . ILE B 1 78 ? -8.844 -8.789 3.766 1 98.56 78 ILE B N 1
ATOM 1436 C CA . ILE B 1 78 ? -7.43 -9.008 4.059 1 98.56 78 ILE B CA 1
ATOM 1437 C C . ILE B 1 78 ? -7.277 -10.188 5.016 1 98.56 78 ILE B C 1
ATOM 1439 O O . ILE B 1 78 ? -6.449 -11.078 4.789 1 98.56 78 ILE B O 1
ATOM 1443 N N . ALA B 1 79 ? -8.078 -10.172 6.02 1 98.5 79 ALA B N 1
ATOM 1444 C CA . ALA B 1 79 ? -8.016 -11.266 6.992 1 98.5 79 ALA B CA 1
ATOM 1445 C C . ALA B 1 79 ? -8.289 -12.609 6.324 1 98.5 79 ALA B C 1
ATOM 1447 O O . ALA B 1 79 ? -7.625 -13.602 6.629 1 98.5 79 ALA B O 1
ATOM 1448 N N . GLY B 1 80 ? -9.297 -12.648 5.496 1 98.31 80 GLY B N 1
ATOM 1449 C CA . GLY B 1 80 ? -9.586 -13.867 4.762 1 98.31 80 GLY B CA 1
ATOM 1450 C C . GLY B 1 80 ? -8.43 -14.336 3.9 1 98.31 80 GLY B C 1
ATOM 1451 O O . GLY B 1 80 ? -8.078 -15.516 3.906 1 98.31 80 GLY B O 1
ATOM 1452 N N . LYS B 1 81 ? -7.828 -13.453 3.219 1 98.38 81 LYS B N 1
ATOM 1453 C CA . LYS B 1 81 ? -6.699 -13.773 2.348 1 98.38 81 LYS B CA 1
ATOM 1454 C C . LYS B 1 81 ? -5.484 -14.211 3.16 1 98.38 81 LYS B C 1
ATOM 1456 O O . LYS B 1 81 ? -4.766 -15.133 2.768 1 98.38 81 LYS B O 1
ATOM 1461 N N . HIS B 1 82 ? -5.242 -13.508 4.258 1 98.31 82 HIS B N 1
ATOM 1462 C CA . HIS B 1 82 ? -4.141 -13.898 5.133 1 98.31 82 HIS B CA 1
ATOM 1463 C C . HIS B 1 82 ? -4.309 -15.328 5.629 1 98.31 82 HIS B C 1
ATOM 1465 O O . HIS B 1 82 ? -3.338 -16.078 5.688 1 98.31 82 HIS B O 1
ATOM 1471 N N . LYS B 1 83 ? -5.5 -15.648 5.988 1 98.19 83 LYS B N 1
ATOM 1472 C CA . LYS B 1 83 ? -5.777 -17.016 6.438 1 98.19 83 LYS B CA 1
ATOM 1473 C C . LYS B 1 83 ? -5.48 -18.016 5.34 1 98.19 83 LYS B C 1
ATOM 1475 O O . LYS B 1 83 ? -4.812 -19.031 5.582 1 98.19 83 LYS B O 1
ATOM 1480 N N . GLN B 1 84 ? -5.98 -17.797 4.172 1 97.5 84 GLN B N 1
ATOM 1481 C CA . GLN B 1 84 ? -5.746 -18.688 3.037 1 97.5 84 GLN B CA 1
ATOM 1482 C C . GLN B 1 84 ? -4.254 -18.844 2.758 1 97.5 84 GLN B C 1
ATOM 1484 O O . GLN B 1 84 ? -3.766 -19.953 2.543 1 97.5 84 GLN B O 1
ATOM 1489 N N . ARG B 1 85 ? -3.58 -17.75 2.775 1 97.25 85 ARG B N 1
ATOM 1490 C CA . ARG B 1 85 ? -2.146 -17.75 2.496 1 97.25 85 ARG B CA 1
ATOM 1491 C C . ARG B 1 85 ? -1.38 -18.516 3.57 1 97.25 85 ARG B C 1
ATOM 1493 O O . ARG B 1 85 ? -0.472 -19.297 3.26 1 97.25 85 ARG B O 1
ATOM 1500 N N . TRP B 1 86 ? -1.731 -18.281 4.766 1 97.44 86 TRP B N 1
ATOM 1501 C CA . TRP B 1 86 ? -1.11 -19.016 5.867 1 97.44 86 TRP B CA 1
ATOM 1502 C C . TRP B 1 86 ? -1.303 -20.516 5.703 1 97.44 86 TRP B C 1
ATOM 1504 O O . TRP B 1 86 ? -0.364 -21.297 5.898 1 97.44 86 TRP B O 1
ATOM 1514 N N . GLU B 1 87 ? -2.408 -20.953 5.363 1 97.06 87 GLU B N 1
ATOM 1515 C CA . GLU B 1 87 ? -2.721 -22.375 5.18 1 97.06 87 GLU B CA 1
ATOM 1516 C C . GLU B 1 87 ? -1.927 -22.969 4.02 1 97.06 87 GLU B C 1
ATOM 1518 O O . GLU B 1 87 ? -1.48 -24.109 4.086 1 97.06 87 GLU B O 1
ATOM 1523 N N . ALA B 1 88 ? -1.753 -22.141 3.051 1 95.44 88 ALA B N 1
ATOM 1524 C CA . ALA B 1 88 ? -1.113 -22.625 1.835 1 95.44 88 ALA B CA 1
ATOM 1525 C C . ALA B 1 88 ? 0.406 -22.609 1.969 1 95.44 88 ALA B C 1
ATOM 1527 O O . ALA B 1 88 ? 1.088 -23.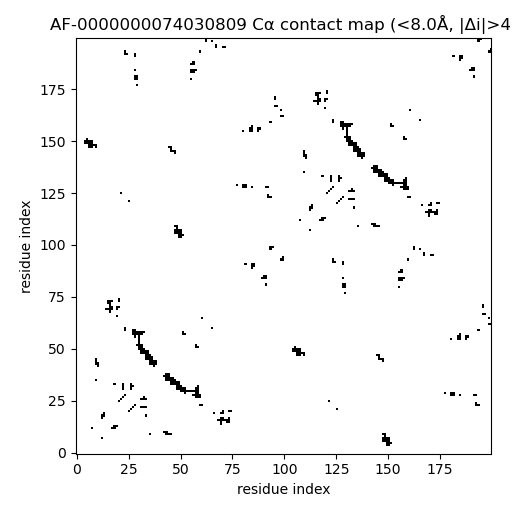516 1.487 1 95.44 88 ALA B O 1
ATOM 1528 N N . LEU B 1 89 ? 0.988 -21.578 2.602 1 94.75 89 LEU B N 1
ATOM 1529 C CA . LEU B 1 89 ? 2.424 -21.344 2.504 1 94.75 89 LEU B CA 1
ATOM 1530 C C . LEU B 1 89 ? 3.082 -21.422 3.877 1 94.75 89 LEU B C 1
ATOM 1532 O O . LEU B 1 89 ? 4.305 -21.562 3.977 1 94.75 89 LEU B O 1
ATOM 1536 N N . GLY B 1 90 ? 2.334 -21.234 4.922 1 95.5 90 GLY B N 1
ATOM 1537 C CA . GLY B 1 90 ? 2.889 -21.219 6.27 1 95.5 90 GLY B CA 1
ATOM 1538 C C . GLY B 1 90 ? 3.404 -19.844 6.684 1 95.5 90 GLY B C 1
ATOM 1539 O O . GLY B 1 90 ? 4.039 -19.719 7.73 1 95.5 90 GLY B O 1
ATOM 1540 N N . PHE B 1 91 ? 3.256 -18.844 5.785 1 96.06 91 PHE B N 1
ATOM 1541 C CA . PHE B 1 91 ? 3.588 -17.469 6.105 1 96.06 91 PHE B CA 1
ATOM 1542 C C . PHE B 1 91 ? 2.684 -16.5 5.348 1 96.06 91 PHE B C 1
ATOM 1544 O O . PHE B 1 91 ? 2.053 -16.875 4.355 1 96.06 91 PHE B O 1
ATOM 1551 N N . ILE B 1 92 ? 2.584 -15.297 5.812 1 96.88 92 ILE B N 1
ATOM 1552 C CA . ILE B 1 92 ? 1.762 -14.281 5.16 1 96.88 92 ILE B CA 1
ATOM 1553 C C . ILE B 1 92 ? 2.645 -13.367 4.316 1 96.88 92 ILE B C 1
ATOM 1555 O O . ILE B 1 92 ? 2.344 -13.117 3.146 1 96.88 92 ILE B O 1
ATOM 1559 N N . TYR B 1 93 ? 3.734 -12.914 4.941 1 96.06 93 TYR B N 1
ATOM 1560 C CA . TYR B 1 93 ? 4.66 -12.023 4.254 1 96.06 93 TYR B CA 1
ATOM 1561 C C . TYR B 1 93 ? 5.984 -12.727 3.973 1 96.06 93 TYR B C 1
ATOM 1563 O O . TYR B 1 93 ? 6.516 -13.43 4.836 1 96.06 93 TYR B O 1
ATOM 1571 N N . GLN B 1 94 ? 6.578 -12.523 2.844 1 95.88 94 GLN B N 1
ATOM 1572 C CA . GLN B 1 94 ? 7.902 -13.07 2.582 1 95.88 94 GLN B CA 1
ATOM 1573 C C . GLN B 1 94 ? 8.945 -12.445 3.51 1 95.88 94 GLN B C 1
ATOM 1575 O O . GLN B 1 94 ? 8.961 -11.234 3.713 1 95.88 94 GLN B O 1
ATOM 1580 N N . ASP B 1 95 ? 9.688 -13.297 4.004 1 94.31 95 ASP B N 1
ATOM 1581 C CA . ASP B 1 95 ? 10.727 -12.867 4.934 1 94.31 95 ASP B CA 1
ATOM 1582 C C . ASP B 1 95 ? 11.875 -12.188 4.195 1 94.31 95 ASP B C 1
ATOM 1584 O O . ASP B 1 95 ? 12.414 -12.734 3.23 1 94.31 95 ASP B O 1
ATOM 1588 N N . VAL B 1 96 ? 12.203 -11.039 4.625 1 94.62 96 VAL B N 1
ATOM 1589 C CA . VAL B 1 96 ? 13.219 -10.25 3.939 1 94.62 96 VAL B CA 1
ATOM 1590 C C . VAL B 1 96 ? 14.586 -10.914 4.102 1 94.62 96 VAL B C 1
ATOM 1592 O O . VAL B 1 96 ? 15.422 -10.859 3.197 1 94.62 96 VAL B O 1
ATOM 1595 N N . ASP B 1 97 ? 14.797 -11.547 5.199 1 90.5 97 ASP B N 1
ATOM 1596 C CA . ASP B 1 97 ? 16.094 -12.156 5.48 1 90.5 97 ASP 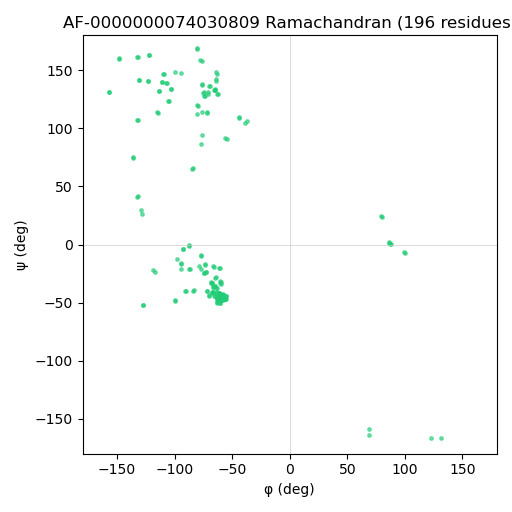B CA 1
ATOM 1597 C C . ASP B 1 97 ? 16.172 -13.578 4.918 1 90.5 97 ASP B C 1
ATOM 1599 O O . ASP B 1 97 ? 17.266 -14.117 4.73 1 90.5 97 ASP B O 1
ATOM 1603 N N . ASN B 1 98 ? 15.023 -14.234 4.664 1 84.06 98 ASN B N 1
ATOM 1604 C CA . ASN B 1 98 ? 14.945 -15.57 4.078 1 84.06 98 ASN B CA 1
ATOM 1605 C C . ASN B 1 98 ? 13.867 -15.648 3.004 1 84.06 98 ASN B C 1
ATOM 1607 O O . ASN B 1 98 ? 12.828 -16.281 3.203 1 84.06 98 ASN B O 1
ATOM 1611 N N . PRO B 1 99 ? 14.219 -15.055 1.856 1 76.25 99 PRO B N 1
ATOM 1612 C CA . PRO B 1 99 ? 13.18 -15.039 0.823 1 76.25 99 PRO B CA 1
ATOM 1613 C C . PRO B 1 99 ? 13.023 -16.391 0.119 1 76.25 99 PRO B C 1
ATOM 1615 O O . PRO B 1 99 ? 14.023 -17 -0.269 1 76.25 99 PRO B O 1
ATOM 1618 N N . GLU B 1 100 ? 12.289 -17.359 0.502 1 63.75 100 GLU B N 1
ATOM 1619 C CA . GLU B 1 100 ? 12.156 -18.688 -0.074 1 63.75 100 GLU B CA 1
ATOM 1620 C C . GLU B 1 100 ? 11.727 -18.625 -1.535 1 63.75 100 GLU B C 1
ATOM 1622 O O . GLU B 1 100 ? 11.086 -17.656 -1.955 1 63.75 100 GLU B O 1
#

Solvent-accessible surface area (backbone atoms only — not comparable to full-atom values): 10819 Å² total; per-residue (Å²): 124,83,75,80,78,47,63,50,55,48,56,55,41,48,69,46,5,46,52,55,38,47,24,45,75,57,29,10,34,51,8,28,33,77,39,75,36,72,45,97,89,64,52,49,40,73,64,47,36,38,48,42,59,86,42,57,61,29,48,74,68,47,68,91,66,51,59,44,70,32,30,50,49,23,50,52,52,49,51,53,30,41,51,44,10,30,74,70,69,73,44,59,54,79,42,71,91,59,62,105,125,84,75,79,78,48,63,51,55,50,57,56,42,47,69,46,4,46,50,55,39,46,24,47,74,57,30,10,35,52,8,28,34,76,38,75,36,70,44,96,88,65,53,49,41,72,64,47,36,38,48,42,58,86,42,57,62,29,47,74,68,48,67,91,66,52,60,44,68,31,30,51,49,23,49,51,53,49,52,53,30,40,52,44,10,30,74,70,70,73,46,60,54,78,42,73,91,59,61,107

Nearest PDB structures (foldseek):
  6z8i-assembly1_B  TM=3.152E-01  e=4.536E-01  Bacteroides thetaiotaomicron VPI-5482
  4bg8-assembly1_A  TM=3.206E-01  e=1.761E+00  Methanopyrus kandleri AV19
  3iyg-assembly1_H  TM=3.343E-01  e=1.885E+00  Bos taurus
  6z8i-assembly1_B  TM=3.147E-01  e=4.627E-01  Bacteroides thetaiotaomicron VPI-5482
  8a9y-assembly1_I  TM=3.095E-01  e=5.297E-01  Bacteroides thetaiotaomicron VPI-5482

Sequence (200 aa):
MSEKVNRMDIKEFREMGLLAELNRAFLHPLGLALEVCIEDDGTEKLGGIQDYRDDPEGMLYSKEYFPADKIKKAQDFIAGKHKQRWEALGFIYQDVDNPEMSEKVNRMDIKEFREMGLLAELNRAFLHPLGLALEVCIEDDGTEKLGGIQDYRDDPEGMLYSKEYFPADKIKKAQDFIAGKHKQRWEALGFIYQDVDNPE

pLDDT: mean 93.52, std 10.02, range [37.84, 98.81]

Secondary structure (DSSP, 8-state):
------B--HHHHHHTTHHHHHIIIIIGGGTEEEEEEE-TTS-EEEEEEEE-TTSTT-----GGG--HHHHHHHHHHHHHHHHHHHHHHS-SS--SSS--/------B--HHHHHHTTHHHHHIIIIIGGGTEEEEEEE-TTS-EEEEEEEE-TTSTT-----GGG--HHHHHHHHHHHHHHHHHHHHHHS-SS--SSS--